Protein 3V7Q (pdb70)

InterPro domains:
  IPR004037 Large ribosomal subunit protein eL8-like, conserved site [PS01082] (56-73)
  IPR004038 Ribosomal protein eL8/eL30/eS12/Gadd45 [PF01248] (6-95)
  IPR029064 Ribosomal protein eL30-like superfamily [G3DSA:3.30.1330.30] (2-100)
  IPR029064 Ribosomal protein eL30-like superfamily [SSF55315] (6-99)

B-factor: mean 21.36, std 12.48, range [1.0, 104.36]

Sequence (291 aa):
GMMEWFPLLGLANRARKVVSGEDLVIKEIRNARAKLVLLTEDASSNTAKKVTDKCNYYKVPYKKVESRAVLGRSIGKEARVVVAVTDQGFANKLISLLGMMEWFPLLGLANRARKVVSGEDLVIKEIRNNARAKLVLLTEDASSNTAKKVTDKCNYYKVPYKKVESRAVLGRSIGKEARVVVAVTDQGFANKLISLLGMMEWFPLLGLANRRARKVVVSGEDLVIKEIRNARAKLVLLLTEDASSNTAKKVTDKCNYYKVPPYKKVESRAVLGRSIGKEARVVVVAVTDQGFANKLISLL

Solvent-accessible surface area: 15336 Å² total; per-residue (Å²): 125,101,106,21,61,75,24,0,5,86,0,42,177,42,215,78,20,39,25,31,46,122,102,0,17,113,18,2,150,72,71,104,4,70,0,0,1,2,1,108,64,14,60,99,79,24,18,114,76,1,18,84,49,0,71,166,99,71,10,50,75,46,87,9,141,36,100,42,26,0,0,153,6,14,70,97,144,41,71,38,3,0,0,0,35,44,86,38,29,0,80,103,1,24,64,78,60,108,29,100,22,14,61,24,0,23,110,0,46,82,44,208,67,17,35,26,30,42,120,90,0,17,115,12,2,148,48,68,112,2,73,0,0,0,1,2,112,60,16,60,92,118,26,23,129,96,0,20,66,48,0,97,161,94,177,14,61,81,73,97,8,83,16,99,18,1,0,0,52,7,10,67,90,59,25,73,30,3,0,0,0,26,34,87,29,42,0,82,116,0,58,89,77,79,116,118,88,26,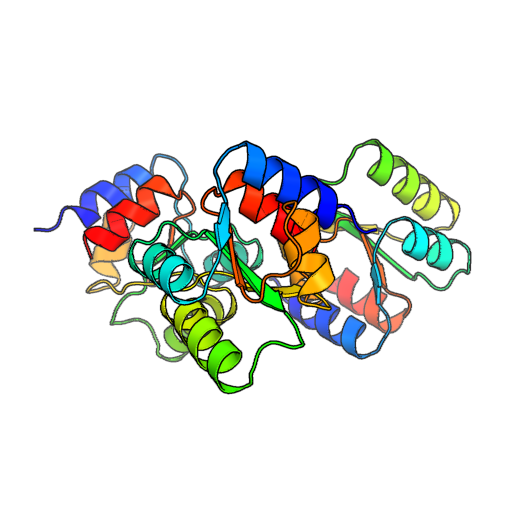61,77,29,0,3,96,0,44,166,49,205,70,25,27,25,29,61,105,92,0,22,64,20,0,30,5,40,79,6,64,0,0,0,1,1,124,62,16,58,94,111,20,17,130,32,1,27,80,53,0,102,153,33,87,8,40,88,68,100,5,141,34,98,44,31,0,0,166,6,11,68,102,159,44,72,36,3,0,0,0,37,28,84,41,45,0,79,118,0,53,87,64,64

Nearest PDB structures (foldseek):
  3v7q-assembly3_C  TM=1.008E+00  e=4.461E-20  Bacillus subtilis
  3on1-assembly1_A  TM=9.801E-01  e=2.266E-13  Halalkalibacterium halodurans C-125
  7r81-assembly1_e1  TM=9.117E-01  e=4.940E-07  Neurospora crassa
  8btk-assembly1_Bc  TM=8.653E-01  e=4.940E-07  Oryctolagus cuniculus
  3v7e-assembly1_A  TM=9.463E-01  e=2.500E-06  Bacillus subtilis

Foldseek 3Di:
DPVLLLLVQVLVVVVQKDADLVVQLVCLVVVQFQEKEFEPPDDPVSVVVVVVSCVVSVHHYDYDHAQCSVQVSNPGRGGGMMTGRDNVSRVVSVVVD/DPVLLLLVQVLVVVVQKDADLVVQLVCLVVVQFQEKEFEPPDDPVSVVVNVVSCVVSVHYYDYDHAQCSVQVSNPGRGGGMMTGRDNVSRVVSVVVD/DPVLLLLVQVLVVVVQKDADLVVLLVCLVVVQFQEKEFEPPDDPVSCCVNVVSCVVSVHYYDYDHAQCSVQVSNPHRGGGMMTGRDNVSSVVSVVVD

Structure (mmCIF, N/CA/C/O backbone):
data_3V7Q
#
_entry.id   3V7Q
#
_cell.length_a   50.407
_cell.length_b   61.291
_cell.length_c   94.160
_cell.angle_alpha   90.00
_cell.angle_beta   90.00
_cell.angle_gamma   90.00
#
_symmetry.space_group_name_H-M   'P 21 21 21'
#
loop_
_entity.id
_entity.type
_entity.pdbx_description
1 polymer 'Probable ribosomal protein ylxQ'
2 non-polymer 'CITRIC ACID'
3 non-polymer 'POTASSIUM ION'
4 water water
#
loop_
_atom_site.group_PDB
_atom_site.id
_atom_site.type_symbol
_atom_site.label_atom_id
_atom_site.label_alt_id
_atom_site.label_comp_id
_atom_site.label_asym_id
_atom_site.label_entity_id
_atom_site.label_seq_id
_atom_site.pdbx_PDB_ins_code
_atom_site.Cartn_x
_atom_site.Cartn_y
_atom_site.Cartn_z
_atom_site.occupancy
_atom_site.B_iso_or_equiv
_atom_site.auth_seq_id
_atom_site.auth_comp_id
_atom_site.auth_asym_id
_atom_site.auth_atom_id
_atom_site.pdbx_PDB_model_num
ATOM 1 N N . GLY A 1 4 ? 5.796 4.375 -33.595 1.00 39.07 3 GLY A N 1
ATOM 2 C CA . GLY A 1 4 ? 6.750 3.578 -32.772 1.00 45.01 3 GLY A CA 1
ATOM 3 C C . GLY A 1 4 ? 6.048 2.663 -31.787 1.00 41.04 3 GLY A C 1
ATOM 4 O O . GLY A 1 4 ? 6.677 2.103 -30.889 1.00 39.93 3 GLY A O 1
ATOM 5 N N A MET A 1 5 ? 4.735 2.524 -31.951 0.50 20.96 4 MET A N 1
ATOM 6 N N B MET A 1 5 ? 4.742 2.499 -31.959 0.50 40.65 4 MET A N 1
ATOM 7 C CA A MET A 1 5 ? 3.920 1.681 -31.080 0.50 15.34 4 MET A CA 1
ATOM 8 C CA B MET A 1 5 ? 3.965 1.640 -31.076 0.50 32.26 4 MET A CA 1
ATOM 9 C C A MET A 1 5 ? 3.033 0.790 -31.951 0.50 14.61 4 MET A C 1
ATOM 10 C C B MET A 1 5 ? 3.061 0.754 -31.926 0.50 21.64 4 MET A C 1
ATOM 11 O O A MET A 1 5 ? 1.890 0.487 -31.605 0.50 13.13 4 MET A O 1
ATOM 12 O O B MET A 1 5 ? 1.937 0.426 -31.544 0.50 20.39 4 MET A O 1
ATOM 21 N N . GLU A 1 6 ? 3.577 0.367 -33.088 1.00 18.93 5 GLU A N 1
ATOM 22 C CA . GLU A 1 6 ? 2.848 -0.479 -34.023 1.00 16.18 5 GLU A CA 1
ATOM 23 C C . GLU A 1 6 ? 2.469 -1.848 -33.465 1.00 10.55 5 GLU A C 1
ATOM 24 O O . GLU A 1 6 ? 1.579 -2.511 -33.996 1.00 15.55 5 GLU A O 1
ATOM 30 N N . TRP A 1 7 ? 3.134 -2.274 -32.398 1.00 13.70 6 TRP A N 1
ATOM 31 C CA . TRP A 1 7 ? 2.815 -3.574 -31.819 1.00 13.87 6 TRP A CA 1
ATOM 32 C C . TRP A 1 7 ? 1.388 -3.587 -31.279 1.00 9.77 6 TRP A C 1
ATOM 33 O O . TRP A 1 7 ? 0.706 -4.611 -31.328 1.00 12.08 6 TRP A O 1
ATOM 44 N N . PHE A 1 8 ? 0.935 -2.436 -30.784 1.00 12.44 7 PHE A N 1
ATOM 45 C CA . PHE A 1 8 ? -0.395 -2.314 -30.181 1.00 14.75 7 PHE A CA 1
ATOM 46 C C . PHE A 1 8 ? -1.535 -2.680 -31.140 1.00 10.38 7 PHE A C 1
ATOM 47 O O . PHE A 1 8 ? -2.307 -3.602 -30.867 1.00 13.98 7 PHE A O 1
ATOM 55 N N . PRO A 1 9 ? -1.667 -1.967 -32.270 1.00 11.57 8 PRO A N 1
ATOM 56 C CA . PRO A 1 9 ? -2.761 -2.350 -33.169 1.00 12.83 8 PRO A CA 1
ATOM 57 C C . PRO A 1 9 ? -2.577 -3.747 -33.770 1.00 10.83 8 PRO A C 1
ATOM 58 O O . PRO A 1 9 ? -3.552 -4.436 -34.062 1.00 13.05 8 PRO A O 1
ATOM 62 N N . LEU A 1 10 ? -1.325 -4.168 -33.937 1.00 12.34 9 LEU A N 1
ATOM 63 C CA . LEU A 1 10 ? -1.046 -5.483 -34.511 1.00 13.03 9 LEU A CA 1
ATOM 64 C C . LEU A 1 10 ? -1.513 -6.611 -33.593 1.00 12.90 9 LEU A C 1
ATOM 65 O O . LEU A 1 10 ? -2.066 -7.599 -34.058 1.00 13.26 9 LEU A O 1
ATOM 70 N N . LEU A 1 11 ? -1.292 -6.470 -32.289 1.00 12.31 10 LEU A N 1
ATOM 71 C CA . LEU A 1 11 ? -1.732 -7.501 -31.364 1.00 9.65 10 LEU A CA 1
ATOM 72 C C . LEU A 1 11 ? -3.254 -7.543 -31.383 1.00 8.33 10 LEU A C 1
ATOM 73 O O . LEU A 1 11 ? -3.855 -8.604 -31.235 1.00 10.57 10 LEU A O 1
ATOM 78 N N . GLY A 1 12 ? -3.874 -6.381 -31.578 1.00 11.95 11 GLY A N 1
ATOM 79 C CA . GLY A 1 12 ? -5.323 -6.333 -31.640 1.00 15.21 11 GLY A CA 1
ATOM 80 C C . GLY A 1 12 ? -5.805 -7.089 -32.868 1.00 10.29 11 GLY A C 1
ATOM 81 O O . GLY A 1 12 ? -6.817 -7.786 -32.820 1.00 12.94 11 GLY A O 1
ATOM 82 N N . LEU A 1 13 ? -5.073 -6.947 -33.969 1.00 11.53 12 LEU A N 1
ATOM 83 C CA . LEU A 1 13 ? -5.422 -7.637 -35.206 1.00 12.10 12 LEU A CA 1
ATOM 84 C C . LEU A 1 13 ? -5.295 -9.144 -34.999 1.00 16.69 12 LEU A C 1
ATOM 85 O O . LEU A 1 13 ? -6.143 -9.920 -35.443 1.00 19.56 12 LEU A O 1
ATOM 90 N N . ALA A 1 14 ? -4.233 -9.557 -34.314 1.00 13.73 13 ALA A N 1
ATOM 91 C CA . ALA A 1 14 ? -4.012 -10.970 -34.046 1.00 12.78 13 ALA A CA 1
ATOM 92 C C . ALA A 1 14 ? -5.119 -11.549 -33.175 1.00 10.96 13 ALA A C 1
ATOM 93 O O . ALA A 1 14 ? -5.516 -12.699 -33.342 1.00 14.80 13 ALA A O 1
ATOM 95 N N . ASN A 1 15 ? -5.610 -10.749 -32.232 1.00 11.24 14 ASN A N 1
ATOM 96 C CA . ASN A 1 15 ? -6.670 -11.203 -31.347 1.00 12.94 14 ASN A CA 1
ATOM 97 C C . ASN A 1 15 ? -7.985 -11.375 -32.106 1.00 14.59 14 ASN A C 1
ATOM 98 O O . ASN A 1 15 ? -8.714 -12.338 -31.877 1.00 17.20 14 ASN A O 1
ATOM 103 N N . ARG A 1 16 ? -8.278 -10.446 -33.010 1.00 15.34 15 ARG A N 1
ATOM 104 C CA . ARG A 1 16 ? -9.509 -10.528 -33.785 1.00 16.18 15 ARG A CA 1
ATOM 105 C C . ARG A 1 16 ? -9.420 -11.683 -34.782 1.00 22.78 15 ARG A C 1
ATOM 106 O O . ARG A 1 16 ? -10.431 -12.120 -35.329 1.00 23.39 15 ARG A O 1
ATOM 114 N N . ALA A 1 17 ? -8.204 -12.173 -35.011 1.00 19.44 16 ALA A N 1
ATOM 115 C CA . ALA A 1 17 ? -7.983 -13.302 -35.915 1.00 19.38 16 ALA A CA 1
ATOM 116 C C . ALA A 1 17 ? -7.988 -14.594 -35.091 1.00 19.71 16 ALA A C 1
ATOM 117 O O . ALA A 1 17 ? -7.717 -15.682 -35.607 1.00 19.75 16 ALA A O 1
ATOM 119 N N . ARG A 1 18 ? -8.297 -14.450 -33.803 1.00 16.76 17 ARG A N 1
ATOM 120 C CA . ARG A 1 18 ? -8.365 -15.552 -32.849 1.00 15.85 17 ARG A CA 1
ATOM 121 C C . ARG A 1 18 ? -7.027 -16.243 -32.620 1.00 15.52 17 ARG A C 1
ATOM 122 O O . ARG A 1 18 ? -6.971 -17.448 -32.365 1.00 21.06 17 ARG A O 1
ATOM 130 N N . LYS A 1 19 ? -5.953 -15.464 -32.676 1.00 14.21 18 LYS A N 1
ATOM 131 C CA . LYS A 1 19 ? -4.613 -16.005 -32.482 1.00 13.38 18 LYS A CA 1
ATOM 132 C C . LYS A 1 19 ? -3.992 -15.559 -31.162 1.00 13.72 18 LYS A C 1
ATOM 133 O O . LYS A 1 19 ? -2.769 -15.603 -31.005 1.00 14.00 18 LYS A O 1
ATOM 139 N N . VAL A 1 20 ? -4.830 -15.138 -30.217 1.00 12.02 19 VAL A N 1
ATOM 140 C CA . VAL A 1 20 ? -4.345 -14.686 -28.915 1.00 13.81 19 VAL A CA 1
ATOM 141 C C . VAL A 1 20 ? -5.091 -15.317 -27.745 1.00 14.34 19 VAL A C 1
ATOM 142 O O . VAL A 1 20 ? -6.321 -15.409 -27.752 1.00 19.64 19 VAL A O 1
ATOM 146 N N . VAL A 1 21 ? -4.339 -15.771 -26.746 1.00 12.24 20 VAL A N 1
ATOM 147 C CA . VAL A 1 21 ? -4.935 -16.334 -25.539 1.00 11.48 20 VAL A CA 1
ATOM 148 C C . VAL A 1 21 ? -4.346 -15.534 -24.382 1.00 14.84 20 VAL A C 1
ATOM 149 O O . VAL A 1 21 ? -3.213 -15.061 -24.462 1.00 16.32 20 VAL A O 1
ATOM 153 N N . SER A 1 22 ? -5.112 -15.346 -23.320 1.00 15.09 21 SER A N 1
ATOM 154 C CA . SER A 1 22 ? -4.589 -14.590 -22.194 1.00 15.30 21 SER A CA 1
ATOM 155 C C . SER A 1 22 ? -4.813 -15.323 -20.889 1.00 12.81 21 SER A C 1
ATOM 156 O O . SER A 1 22 ? -5.635 -16.238 -20.813 1.00 18.07 21 SER A O 1
ATOM 159 N N . GLY A 1 23 ? -4.066 -14.922 -19.867 1.00 12.39 22 GLY A N 1
ATOM 160 C CA . GLY A 1 23 ? -4.188 -15.558 -18.566 1.00 15.57 22 GLY A CA 1
ATOM 161 C C . GLY A 1 23 ? -3.057 -16.545 -18.380 1.00 15.03 22 GLY A C 1
ATOM 162 O O . GLY A 1 23 ? -2.732 -17.305 -19.294 1.00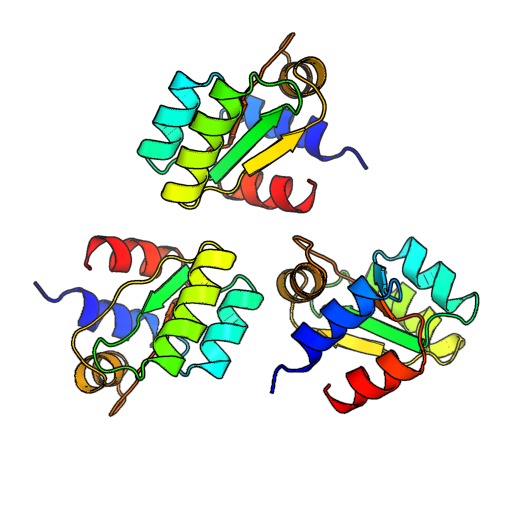 15.63 22 GLY A O 1
ATOM 163 N N . GLU A 1 24 ? -2.461 -16.544 -17.193 1.00 13.98 23 GLU A N 1
ATOM 164 C CA . GLU A 1 24 ? -1.338 -17.422 -16.902 1.00 12.19 23 GLU A CA 1
ATOM 165 C C . GLU A 1 24 ? -1.589 -18.901 -17.199 1.00 12.23 23 GLU A C 1
ATOM 166 O O . GLU A 1 24 ? -0.803 -19.538 -17.901 1.00 13.11 23 GLU A O 1
ATOM 172 N N . ASP A 1 25 ? -2.674 -19.456 -16.668 1.00 12.35 24 ASP A N 1
ATOM 173 C CA . ASP A 1 25 ? -2.970 -20.863 -16.901 1.00 17.86 24 ASP A CA 1
ATOM 174 C C . ASP A 1 25 ? -3.117 -21.221 -18.380 1.00 13.87 24 ASP A C 1
ATOM 175 O O . ASP A 1 25 ? -2.502 -22.181 -18.853 1.00 15.20 24 ASP A O 1
ATOM 180 N N . LEU A 1 26 ? -3.925 -20.458 -19.108 1.00 14.79 25 LEU A N 1
ATOM 181 C CA . LEU A 1 26 ? -4.146 -20.726 -20.523 1.00 14.18 25 LEU A CA 1
ATOM 182 C C . LEU A 1 26 ? -2.874 -20.532 -21.335 1.00 12.43 25 LEU A C 1
ATOM 183 O O . LEU A 1 26 ? -2.641 -21.253 -22.304 1.00 14.08 25 LEU A O 1
ATOM 188 N N . VAL A 1 27 ? -2.060 -19.554 -20.952 1.00 11.68 26 VAL A N 1
ATOM 189 C CA . VAL A 1 27 ? -0.805 -19.313 -21.658 1.00 11.59 26 VAL A CA 1
ATOM 190 C C . VAL A 1 27 ? 0.140 -20.496 -21.447 1.00 11.74 26 VAL A C 1
ATOM 191 O O . VAL A 1 27 ? 0.783 -20.959 -22.388 1.00 12.73 26 VAL A O 1
ATOM 195 N N . ILE A 1 28 ? 0.227 -20.990 -20.212 1.00 10.61 27 ILE A N 1
ATOM 196 C CA . ILE A 1 28 ? 1.076 -22.143 -19.923 1.00 10.87 27 ILE A CA 1
ATOM 197 C C . ILE A 1 28 ? 0.591 -23.357 -20.730 1.00 9.10 27 ILE A C 1
ATOM 198 O O . ILE A 1 28 ? 1.394 -24.167 -21.202 1.00 12.20 27 ILE A O 1
ATOM 203 N N . LYS A 1 29 ? -0.721 -23.485 -20.894 1.00 10.76 28 LYS A N 1
ATOM 204 C CA . LYS A 1 29 ? -1.263 -24.589 -21.679 1.00 11.82 28 LYS A CA 1
ATOM 205 C C . LYS A 1 29 ? -0.812 -24.471 -23.143 1.00 12.83 28 LYS A C 1
ATOM 206 O O . LYS A 1 29 ? -0.432 -25.465 -23.767 1.00 11.93 28 LYS A O 1
ATOM 212 N N . GLU A 1 30 ? -0.849 -23.262 -23.693 1.00 12.24 29 GLU A N 1
ATOM 213 C CA . GLU A 1 30 ? -0.436 -23.080 -25.083 1.00 10.07 29 GLU A CA 1
ATOM 214 C C . GLU A 1 30 ? 1.057 -23.346 -25.237 1.00 13.90 29 GLU A C 1
ATOM 215 O O . GLU A 1 30 ? 1.492 -23.879 -26.257 1.00 13.71 29 GLU A O 1
ATOM 221 N N . ILE A 1 31 ? 1.841 -22.980 -24.227 1.00 10.17 30 ILE A N 1
ATOM 222 C CA . ILE A 1 31 ? 3.279 -23.219 -24.271 1.00 10.36 30 ILE A CA 1
ATOM 223 C C . ILE A 1 31 ? 3.536 -24.729 -24.274 1.00 12.58 30 ILE A C 1
ATOM 224 O O . ILE A 1 31 ? 4.293 -25.254 -25.101 1.00 10.97 30 ILE A O 1
ATOM 229 N N . ARG A 1 32 ? 2.897 -25.436 -23.347 1.00 11.02 31 ARG A N 1
ATOM 230 C CA . ARG A 1 32 ? 3.073 -26.877 -23.255 1.00 12.36 31 ARG A CA 1
ATOM 231 C C . ARG A 1 32 ? 2.615 -27.626 -24.505 1.00 11.90 31 ARG A C 1
ATOM 232 O O . ARG A 1 32 ? 3.155 -28.687 -24.824 1.00 15.34 31 ARG A O 1
ATOM 240 N N . ASN A 1 33 ? 1.625 -27.080 -25.207 1.00 12.07 32 ASN A N 1
ATOM 241 C CA . ASN A 1 33 ? 1.114 -27.705 -26.425 1.00 13.55 32 ASN A CA 1
ATOM 242 C C . ASN A 1 33 ? 1.911 -27.296 -27.661 1.00 11.36 32 ASN A C 1
ATOM 243 O O . ASN A 1 33 ? 1.599 -27.719 -28.775 1.00 13.16 32 ASN A O 1
ATOM 248 N N . ALA A 1 34 ? 2.939 -26.480 -27.446 1.00 11.80 33 ALA A N 1
ATOM 249 C CA . ALA A 1 34 ? 3.810 -26.007 -28.512 1.00 9.90 33 ALA A CA 1
ATOM 250 C C . ALA A 1 34 ? 3.085 -25.113 -29.507 1.00 16.52 33 ALA A C 1
ATOM 251 O O . ALA A 1 34 ? 3.511 -24.981 -30.656 1.00 19.26 33 ALA A O 1
ATOM 253 N N . ARG A 1 35 ? 1.991 -24.500 -29.066 1.00 11.27 34 ARG A N 1
ATOM 254 C CA . ARG A 1 35 ? 1.223 -23.608 -29.927 1.00 11.95 34 ARG A CA 1
ATOM 255 C C . ARG A 1 35 ? 1.589 -22.137 -29.730 1.00 11.28 34 ARG A C 1
ATOM 256 O O . ARG A 1 35 ? 1.391 -21.323 -30.634 1.00 14.86 34 ARG A O 1
ATOM 264 N N . ALA A 1 36 ? 2.121 -21.785 -28.561 1.00 10.77 35 ALA A N 1
ATOM 265 C CA . ALA A 1 36 ? 2.517 -20.397 -28.313 1.00 12.72 35 ALA A CA 1
ATOM 266 C C . ALA A 1 36 ? 3.813 -20.082 -29.064 1.00 10.47 35 ALA A C 1
ATOM 267 O O . ALA A 1 36 ? 4.819 -20.780 -28.909 1.00 14.88 35 ALA A O 1
ATOM 269 N N . LYS A 1 37 ? 3.784 -19.035 -29.886 1.00 11.21 36 LYS A N 1
ATOM 270 C CA . LYS A 1 37 ? 4.959 -18.638 -30.665 1.00 12.39 36 LYS A CA 1
ATOM 271 C C . LYS A 1 37 ? 5.592 -17.348 -30.146 1.00 12.10 36 LYS A C 1
ATOM 272 O O . LYS A 1 37 ? 6.694 -16.973 -30.551 1.00 11.85 36 LYS A O 1
ATOM 278 N N . LEU A 1 38 ? 4.878 -16.673 -29.251 1.00 10.61 37 LEU A N 1
ATOM 279 C CA . LEU A 1 38 ? 5.353 -15.457 -28.610 1.00 8.06 37 LEU A CA 1
ATOM 280 C C . LEU A 1 38 ? 4.501 -15.239 -27.373 1.00 8.55 37 LEU A C 1
ATOM 281 O O . LEU A 1 38 ? 3.279 -15.385 -27.420 1.00 11.54 37 LEU A O 1
ATOM 286 N N . VAL A 1 39 ? 5.154 -14.915 -26.264 1.00 9.74 38 VAL A N 1
ATOM 287 C CA . VAL A 1 39 ? 4.445 -14.623 -25.025 1.00 11.05 38 VAL A CA 1
ATOM 288 C C . VAL A 1 39 ? 4.755 -13.179 -24.641 1.00 10.19 38 VAL A C 1
ATOM 289 O O . VAL A 1 39 ? 5.903 -12.738 -24.747 1.00 11.04 38 VAL A O 1
ATOM 293 N N . LEU A 1 40 ? 3.725 -12.441 -24.233 1.00 1.00 39 LEU A N 1
ATOM 294 C CA . LEU A 1 40 ? 3.887 -11.058 -23.793 1.00 1.00 39 LEU A CA 1
ATOM 295 C C . LEU A 1 40 ? 3.493 -10.987 -22.323 1.00 1.34 39 LEU A C 1
ATOM 296 O O . LEU A 1 40 ? 2.449 -11.505 -21.927 1.00 3.51 39 LEU A O 1
ATOM 301 N N . LEU A 1 41 ? 4.349 -10.376 -21.515 1.00 11.16 40 LEU A N 1
ATOM 302 C CA . LEU A 1 41 ? 4.071 -10.218 -20.090 1.00 11.01 40 LEU A CA 1
ATOM 303 C C . LEU A 1 41 ? 4.364 -8.783 -19.688 1.00 18.17 40 LEU A C 1
ATOM 304 O O . LEU A 1 41 ? 5.209 -8.119 -20.287 1.00 18.22 40 LEU A O 1
ATOM 309 N N . THR A 1 42 ? 3.662 -8.301 -18.672 1.00 10.95 41 THR A N 1
ATOM 310 C CA . THR A 1 42 ? 3.849 -6.930 -18.233 1.00 10.46 41 THR A CA 1
ATOM 311 C C . THR A 1 42 ? 4.948 -6.753 -17.200 1.00 12.42 41 THR A C 1
ATOM 312 O O . THR A 1 42 ? 5.280 -7.677 -16.455 1.00 13.22 41 THR A O 1
ATOM 316 N N . GLU A 1 43 ? 5.513 -5.552 -17.175 1.00 13.93 42 GLU A N 1
ATOM 317 C CA . GLU A 1 43 ? 6.562 -5.219 -16.223 1.00 19.78 42 GLU A CA 1
ATOM 318 C C . GLU A 1 43 ? 5.989 -5.214 -14.809 1.00 17.84 42 GLU A C 1
ATOM 319 O O . GLU A 1 43 ? 6.729 -5.366 -13.841 1.00 24.23 42 GLU A O 1
ATOM 325 N N . ASP A 1 44 ? 4.675 -5.037 -14.689 1.00 15.29 43 ASP A N 1
ATOM 326 C CA . ASP A 1 44 ? 4.046 -5.015 -13.370 1.00 18.65 43 ASP A CA 1
ATOM 327 C C . ASP A 1 44 ? 3.456 -6.355 -12.927 1.00 18.53 43 ASP A C 1
ATOM 328 O O . ASP A 1 44 ? 2.717 -6.423 -11.942 1.00 19.43 43 ASP A O 1
ATOM 333 N N . ALA A 1 45 ? 3.770 -7.425 -13.652 1.00 12.33 44 ALA A N 1
ATOM 334 C CA . ALA A 1 45 ? 3.285 -8.745 -13.268 1.00 11.32 44 ALA A CA 1
ATOM 335 C C . ALA A 1 45 ? 3.900 -9.048 -11.905 1.00 15.47 44 ALA A C 1
ATOM 336 O O . ALA A 1 45 ? 4.950 -8.506 -11.560 1.00 15.56 44 ALA A O 1
ATOM 338 N N . SER A 1 46 ? 3.255 -9.906 -11.128 1.00 15.31 45 SER A N 1
ATOM 339 C CA . SER A 1 46 ? 3.808 -10.245 -9.823 1.00 15.44 45 SER A CA 1
ATOM 340 C C . SER A 1 46 ? 5.136 -10.961 -10.049 1.00 17.92 45 SER A C 1
ATOM 341 O O . SER A 1 46 ? 5.364 -11.546 -11.109 1.00 15.76 45 SER A O 1
ATOM 344 N N . SER A 1 47 ? 6.021 -10.907 -9.064 1.00 16.37 46 SER A N 1
ATOM 345 C CA . SER A 1 47 ? 7.317 -11.554 -9.198 1.00 14.07 46 SER A CA 1
ATOM 346 C C . SER A 1 47 ? 7.157 -13.047 -9.474 1.00 17.14 46 SER A C 1
ATOM 347 O O . SER A 1 47 ? 7.865 -13.618 -10.307 1.00 18.95 46 SER A O 1
ATOM 350 N N . ASN A 1 48 ? 6.212 -13.673 -8.780 1.00 13.77 47 ASN A N 1
ATOM 351 C CA . ASN A 1 48 ? 5.979 -15.099 -8.933 1.00 16.57 47 ASN A CA 1
ATOM 352 C C . ASN A 1 48 ? 5.481 -15.430 -10.338 1.00 18.71 47 ASN A C 1
ATOM 353 O O . ASN A 1 48 ? 5.972 -16.368 -10.972 1.00 19.72 47 ASN A O 1
ATOM 358 N N . THR A 1 49 ? 4.521 -14.653 -10.830 1.00 16.95 48 THR A N 1
ATOM 359 C CA . THR A 1 49 ? 3.975 -14.883 -12.166 1.00 14.92 48 THR A CA 1
ATOM 360 C C . THR A 1 49 ? 5.044 -14.713 -13.241 1.00 16.02 48 THR A C 1
ATOM 361 O O . THR A 1 49 ? 5.141 -15.527 -14.156 1.00 15.96 48 THR A O 1
ATOM 365 N N . ALA A 1 50 ? 5.846 -13.660 -13.131 1.00 14.14 49 ALA A N 1
ATOM 366 C CA . ALA A 1 50 ? 6.891 -13.414 -14.117 1.00 11.29 49 ALA A CA 1
ATOM 367 C C . ALA A 1 50 ? 7.892 -14.556 -14.122 1.00 15.79 49 ALA A C 1
ATOM 368 O O . ALA A 1 50 ? 8.341 -15.000 -15.183 1.00 14.20 49 ALA A O 1
ATOM 370 N N . LYS A 1 51 ? 8.244 -15.029 -12.932 1.00 15.30 50 LYS A N 1
ATOM 371 C CA . LYS A 1 51 ? 9.199 -16.122 -12.805 1.00 18.16 50 LYS A CA 1
ATOM 372 C C . LYS A 1 51 ? 8.659 -17.413 -13.417 1.00 14.49 50 LYS A C 1
ATOM 373 O O . LYS A 1 51 ? 9.342 -18.072 -14.203 1.00 17.91 50 LYS A O 1
ATOM 379 N N . LYS A 1 52 ? 7.431 -17.771 -13.057 1.00 13.59 51 LYS A N 1
ATOM 380 C CA . LYS A 1 52 ? 6.818 -18.991 -13.568 1.00 12.68 51 LYS A CA 1
ATOM 381 C C . LYS A 1 52 ? 6.691 -18.974 -15.091 1.00 13.39 51 LYS A C 1
ATOM 382 O O . LYS A 1 52 ? 7.062 -19.941 -15.760 1.00 16.23 51 LYS A O 1
ATOM 388 N N . VAL A 1 53 ? 6.175 -17.877 -15.634 1.00 13.72 52 VAL A N 1
ATOM 389 C CA . VAL A 1 53 ? 5.995 -17.771 -17.077 1.00 13.06 52 VAL A CA 1
ATOM 390 C C . VAL A 1 53 ? 7.303 -17.740 -17.854 1.00 11.93 52 VAL A C 1
ATOM 391 O O . VAL A 1 53 ? 7.465 -18.477 -18.833 1.00 15.00 52 VAL A O 1
ATOM 395 N N . THR A 1 54 ? 8.244 -16.900 -17.437 1.00 11.91 53 THR A N 1
ATOM 396 C CA . THR A 1 54 ? 9.503 -16.840 -18.159 1.00 10.98 53 THR A CA 1
ATOM 397 C C . THR A 1 54 ? 10.277 -18.157 -18.039 1.00 14.51 53 THR A C 1
ATOM 398 O O . THR A 1 54 ? 10.958 -18.555 -18.982 1.00 17.74 53 THR A O 1
ATOM 402 N N . ASP A 1 55 ? 10.171 -18.852 -16.907 1.00 14.08 54 ASP A N 1
ATOM 403 C CA . ASP A 1 55 ? 10.873 -20.129 -16.787 1.00 15.92 54 ASP A CA 1
ATOM 404 C C . ASP A 1 55 ? 10.306 -21.118 -17.806 1.00 16.07 54 ASP A C 1
ATOM 405 O O . ASP A 1 55 ? 11.044 -21.894 -18.413 1.00 18.93 54 ASP A O 1
ATOM 410 N N . LYS A 1 56 ? 8.990 -21.083 -17.986 1.00 12.50 55 LYS A N 1
ATOM 411 C CA . LYS A 1 56 ? 8.324 -21.973 -18.931 1.00 12.10 55 LYS A CA 1
ATOM 412 C C . LYS A 1 56 ? 8.732 -21.623 -20.358 1.00 13.37 55 LYS A C 1
ATOM 413 O O . LYS A 1 56 ? 9.018 -22.507 -21.167 1.00 12.71 55 LYS A O 1
ATOM 419 N N . CYS A 1 57 ? 8.748 -20.331 -20.666 1.00 12.75 56 CYS A N 1
ATOM 420 C CA . CYS A 1 57 ? 9.118 -19.888 -22.008 1.00 10.72 56 CYS A CA 1
ATOM 421 C C . CYS A 1 57 ? 10.543 -20.303 -22.343 1.00 13.99 56 CYS A C 1
ATOM 422 O O . CYS A 1 57 ? 10.811 -20.812 -23.430 1.00 16.83 56 CYS A O 1
ATOM 425 N N . ASN A 1 58 ? 11.461 -20.084 -21.410 1.00 12.31 57 ASN A N 1
ATOM 426 C CA . ASN A 1 58 ? 12.846 -20.447 -21.655 1.00 11.84 57 ASN A CA 1
ATOM 427 C C . ASN A 1 58 ? 13.027 -21.949 -21.827 1.00 13.21 57 ASN A C 1
ATOM 428 O O . ASN A 1 58 ? 13.766 -22.385 -22.707 1.00 16.09 57 ASN A O 1
ATOM 433 N N . TYR A 1 59 ? 12.344 -22.743 -21.006 1.00 14.02 58 TYR A N 1
ATOM 434 C CA . TYR A 1 59 ? 12.466 -24.196 -21.094 1.00 15.19 58 TYR A CA 1
ATOM 435 C C . TYR A 1 59 ? 12.008 -24.744 -22.442 1.00 8.90 58 TYR A C 1
ATOM 436 O O . TYR A 1 59 ? 12.637 -25.639 -23.016 1.00 12.96 58 TYR A O 1
ATOM 445 N N . TYR A 1 60 ? 10.903 -24.203 -22.938 1.00 12.55 59 TYR A N 1
ATOM 446 C CA . TYR A 1 60 ? 10.344 -24.650 -24.203 1.00 10.38 59 TYR A CA 1
ATOM 447 C C . TYR A 1 60 ? 10.740 -23.795 -25.405 1.00 14.41 59 TYR A C 1
ATOM 448 O O . TYR A 1 60 ? 10.171 -23.945 -26.486 1.00 13.47 59 TYR A O 1
ATOM 457 N N . LYS A 1 61 ? 11.713 -22.907 -25.200 1.00 11.91 60 LYS A N 1
ATOM 458 C CA . LYS A 1 61 ? 12.239 -22.026 -26.243 1.00 13.25 60 LYS A CA 1
ATOM 459 C C . LYS A 1 61 ? 11.217 -21.130 -26.935 1.00 16.63 60 LYS A C 1
ATOM 460 O O . LYS A 1 61 ? 11.276 -20.909 -28.150 1.00 19.91 60 LYS A O 1
ATOM 466 N N . VAL A 1 62 ? 10.284 -20.608 -26.149 1.00 10.36 61 VAL A N 1
ATOM 467 C CA . VAL A 1 62 ? 9.261 -19.705 -26.657 1.00 11.14 61 VAL A CA 1
ATOM 468 C C . VAL A 1 62 ? 9.727 -18.277 -26.385 1.00 12.47 61 VAL A C 1
ATOM 469 O O . VAL A 1 62 ? 10.050 -17.921 -25.256 1.00 11.47 61 VAL A O 1
ATOM 473 N N . PRO A 1 63 ? 9.780 -17.438 -27.420 1.00 11.23 62 PRO A N 1
ATOM 474 C CA . PRO A 1 63 ? 10.221 -16.064 -27.183 1.00 12.76 62 PRO A CA 1
ATOM 475 C C . PRO A 1 63 ? 9.219 -15.304 -26.329 1.00 11.66 62 PRO A C 1
ATOM 476 O O . PRO A 1 63 ? 8.012 -15.521 -26.433 1.00 11.94 62 PRO A O 1
ATOM 480 N N . TYR A 1 64 ? 9.713 -14.421 -25.472 1.00 11.18 63 TYR A N 1
ATOM 481 C CA . TYR A 1 64 ? 8.814 -13.598 -24.682 1.00 10.84 63 TYR A CA 1
ATOM 482 C C . TYR A 1 64 ? 9.327 -12.166 -24.687 1.00 15.47 63 TYR A C 1
ATOM 483 O O . TYR A 1 64 ? 10.526 -11.912 -24.834 1.00 14.61 63 TYR A O 1
ATOM 492 N N . LYS A 1 65 ? 8.397 -11.233 -24.570 1.00 11.06 64 LYS A N 1
ATOM 493 C CA . LYS A 1 65 ? 8.722 -9.818 -24.541 1.00 12.48 64 LYS A CA 1
ATOM 494 C C . LYS A 1 65 ? 7.875 -9.191 -23.459 1.00 15.21 64 LYS A C 1
ATOM 495 O O . LYS A 1 65 ? 6.795 -9.690 -23.143 1.00 12.72 64 LYS A O 1
ATOM 501 N N . LYS A 1 66 ? 8.354 -8.093 -22.895 1.00 14.22 65 LYS A N 1
ATOM 502 C CA . LYS A 1 66 ? 7.589 -7.417 -21.864 1.00 18.34 65 LYS A CA 1
ATOM 503 C C . LYS A 1 66 ? 7.084 -6.068 -22.331 1.00 16.38 65 LYS A C 1
ATOM 504 O O . LYS A 1 66 ? 7.753 -5.371 -23.092 1.00 17.28 65 LYS A O 1
ATOM 510 N N . VAL A 1 67 ? 5.880 -5.722 -21.896 1.00 14.98 66 VAL A N 1
ATOM 511 C CA . VAL A 1 67 ? 5.299 -4.434 -22.222 1.00 12.92 66 VAL A CA 1
ATOM 512 C C . VAL A 1 67 ? 5.133 -3.706 -20.897 1.00 12.62 66 VAL A C 1
ATOM 513 O O . VAL A 1 67 ? 5.148 -4.328 -19.829 1.00 13.51 66 VAL A O 1
ATOM 517 N N . GLU A 1 68 ? 4.962 -2.394 -20.976 1.00 14.03 67 GLU A N 1
ATOM 518 C CA . GLU A 1 68 ? 4.862 -1.530 -19.806 1.00 15.43 67 GLU A CA 1
ATOM 519 C C . GLU A 1 68 ? 3.899 -1.867 -18.676 1.00 17.14 67 GLU A C 1
ATOM 520 O O . GLU A 1 68 ? 4.314 -2.019 -17.527 1.00 25.54 67 GLU A O 1
ATOM 526 N N . SER A 1 69 ? 2.617 -1.981 -18.997 1.00 14.14 68 SER A N 1
ATOM 527 C CA . SER A 1 69 ? 1.603 -2.191 -17.969 1.00 14.69 68 SER A CA 1
ATOM 528 C C . SER A 1 69 ? 0.506 -3.157 -18.357 1.00 11.83 68 SER A C 1
ATOM 529 O O . SER A 1 69 ? 0.351 -3.491 -19.531 1.00 14.14 68 SER A O 1
ATOM 532 N N . ARG A 1 70 ? -0.278 -3.586 -17.371 1.00 10.48 69 ARG A N 1
ATOM 533 C CA . ARG A 1 70 ? -1.378 -4.485 -17.660 1.00 13.30 69 ARG A CA 1
ATOM 534 C C . ARG A 1 70 ? -2.483 -3.716 -18.376 1.00 12.53 69 ARG A C 1
ATOM 535 O O . ARG A 1 70 ? -3.267 -4.298 -19.121 1.00 10.47 69 ARG A O 1
ATOM 543 N N . ALA A 1 71 ? -2.535 -2.403 -18.175 1.00 12.74 70 ALA A N 1
ATOM 544 C CA . ALA A 1 71 ? -3.541 -1.600 -18.853 1.00 12.17 70 ALA A CA 1
ATOM 545 C C . ALA A 1 71 ? -3.257 -1.594 -20.350 1.00 12.35 70 ALA A C 1
ATOM 546 O O . ALA A 1 71 ? -4.161 -1.783 -21.161 1.00 12.04 70 ALA A O 1
ATOM 548 N N . VAL A 1 72 ? -2.002 -1.377 -20.723 1.00 9.92 71 VAL A N 1
ATOM 549 C CA . VAL A 1 72 ? -1.684 -1.333 -22.144 1.00 10.41 71 VAL A CA 1
ATOM 550 C C . VAL A 1 72 ? -1.832 -2.704 -22.812 1.00 12.13 71 VAL A C 1
ATOM 551 O O . VAL A 1 72 ? -2.324 -2.793 -23.938 1.00 9.77 71 VAL A O 1
ATOM 555 N N . LEU A 1 73 ? -1.444 -3.775 -22.122 1.00 10.37 72 LEU A N 1
ATOM 556 C CA . LEU A 1 73 ? -1.564 -5.113 -22.708 1.00 8.73 72 LEU A CA 1
ATOM 557 C C . LEU A 1 73 ? -3.033 -5.479 -22.879 1.00 11.45 72 LEU A C 1
ATOM 558 O O . LEU A 1 73 ? -3.441 -5.989 -23.930 1.00 12.40 72 LEU A O 1
ATOM 563 N N . GLY A 1 74 ? -3.833 -5.214 -21.851 1.00 12.36 73 GLY A N 1
ATOM 564 C CA . GLY A 1 74 ? -5.250 -5.504 -21.945 1.00 13.65 73 GLY A CA 1
ATOM 565 C C . GLY A 1 74 ? -5.926 -4.681 -23.029 1.00 11.38 73 GLY A C 1
ATOM 566 O O . GLY A 1 74 ? -6.676 -5.210 -23.850 1.00 13.30 73 GLY A O 1
ATOM 567 N N . ARG A 1 75 ? -5.654 -3.379 -23.044 1.00 11.33 74 ARG A N 1
ATOM 568 C CA . ARG A 1 75 ? -6.262 -2.496 -24.028 1.00 11.01 74 ARG A CA 1
ATOM 569 C C . ARG A 1 75 ? -5.891 -2.850 -25.458 1.00 12.38 74 ARG A C 1
ATOM 570 O O . ARG A 1 75 ? -6.689 -2.634 -26.368 1.00 12.46 74 ARG A O 1
ATOM 578 N N . SER A 1 76 ? -4.692 -3.389 -25.662 1.00 12.70 75 SER A N 1
ATOM 579 C CA . SER A 1 76 ? -4.266 -3.749 -27.015 1.00 11.34 75 SER A CA 1
ATOM 580 C C . SER A 1 76 ? -5.195 -4.800 -27.621 1.00 14.79 75 SER A C 1
ATOM 581 O O . SER A 1 76 ? -5.309 -4.903 -28.843 1.00 15.44 75 SER A O 1
ATOM 584 N N . ILE A 1 77 ? -5.858 -5.584 -26.774 1.00 11.99 76 ILE A N 1
ATOM 585 C CA . ILE A 1 77 ? -6.776 -6.601 -27.277 1.00 15.03 76 ILE A CA 1
ATOM 586 C C . ILE A 1 77 ? -8.224 -6.339 -26.859 1.00 14.35 76 ILE A C 1
ATOM 587 O O . ILE A 1 77 ? -9.049 -7.255 -26.824 1.00 16.62 76 ILE A O 1
ATOM 592 N N . GLY A 1 78 ? -8.517 -5.077 -26.547 1.00 13.56 77 GLY A N 1
ATOM 593 C CA . GLY A 1 78 ? -9.869 -4.678 -26.179 1.00 17.27 77 GLY A CA 1
ATOM 594 C C . GLY A 1 78 ? -10.352 -5.012 -24.782 1.00 15.92 77 GLY A C 1
ATOM 595 O O . GLY A 1 78 ? -11.557 -5.028 -24.534 1.00 28.57 77 GLY A O 1
ATOM 596 N N . LYS A 1 79 ? -9.425 -5.270 -23.867 1.00 13.80 78 LYS A N 1
ATOM 597 C CA . LYS A 1 79 ? -9.781 -5.596 -22.495 1.00 13.40 78 LYS A CA 1
ATOM 598 C C . LYS A 1 79 ? -9.331 -4.475 -21.568 1.00 14.58 78 LYS A C 1
ATOM 599 O O . LYS A 1 79 ? -8.668 -3.534 -21.997 1.00 17.63 78 LYS A O 1
ATOM 605 N N . GLU A 1 80 ? -9.696 -4.574 -20.295 1.00 15.44 79 GLU A N 1
ATOM 606 C CA . GLU A 1 80 ? -9.296 -3.550 -19.341 1.00 17.11 79 GLU A CA 1
ATOM 607 C C . GLU A 1 80 ? -7.865 -3.782 -18.886 1.00 19.36 79 GLU A C 1
ATOM 608 O O . GLU A 1 80 ? -7.083 -2.837 -18.762 1.00 20.23 79 GLU A O 1
ATOM 614 N N . ALA A 1 81 ? -7.518 -5.044 -18.653 1.00 16.21 80 ALA A N 1
ATOM 615 C CA . ALA A 1 81 ? -6.181 -5.376 -18.184 1.00 12.94 80 ALA A CA 1
ATOM 616 C C . ALA A 1 81 ? -5.815 -6.842 -18.363 1.00 18.25 80 ALA A C 1
ATOM 617 O O . ALA A 1 81 ? -6.651 -7.732 -18.202 1.00 21.71 80 ALA A O 1
ATOM 619 N N . ARG A 1 82 ? -4.551 -7.084 -18.689 1.00 13.85 81 ARG A N 1
ATOM 620 C CA . ARG A 1 82 ? -4.041 -8.440 -18.854 1.00 12.77 81 ARG A CA 1
ATOM 621 C C . ARG A 1 82 ? -2.595 -8.421 -18.405 1.00 10.52 81 ARG A C 1
ATOM 622 O O . ARG A 1 82 ? -1.882 -7.439 -18.643 1.00 13.18 81 ARG A O 1
ATOM 630 N N . VAL A 1 83 ? -2.171 -9.493 -17.741 1.00 11.63 82 VAL A N 1
ATOM 631 C CA . VAL A 1 83 ? -0.803 -9.607 -17.251 1.00 9.92 82 VAL A CA 1
ATOM 632 C C . VAL A 1 83 ? 0.060 -10.449 -18.190 1.00 10.37 82 VAL A C 1
ATOM 633 O O . VAL A 1 83 ? 1.268 -10.222 -18.318 1.00 12.54 82 VAL A O 1
ATOM 637 N N . VAL A 1 84 ? -0.559 -11.414 -18.854 1.00 10.45 83 VAL A N 1
ATOM 638 C CA . VAL A 1 84 ? 0.174 -12.283 -19.766 1.00 11.08 83 VAL A CA 1
ATOM 639 C C . VAL A 1 84 ? -0.706 -12.789 -20.905 1.00 10.05 83 VAL A C 1
ATOM 640 O O . VAL A 1 84 ? -1.866 -13.156 -20.706 1.00 11.80 83 VAL A O 1
ATOM 644 N N . VAL A 1 85 ? -0.154 -12.771 -22.111 1.00 11.23 84 VAL A N 1
ATOM 645 C CA . VAL A 1 85 ? -0.872 -13.265 -23.278 1.00 13.92 84 VAL A CA 1
ATOM 646 C C . VAL A 1 85 ? 0.088 -14.071 -24.145 1.00 15.22 84 VAL A C 1
ATOM 647 O O . VAL A 1 85 ? 1.307 -13.937 -24.038 1.00 13.94 84 VAL A O 1
ATOM 651 N N . ALA A 1 86 ? -0.469 -14.919 -24.996 1.00 11.21 85 ALA A N 1
ATOM 652 C CA . ALA A 1 86 ? 0.339 -15.724 -25.896 1.00 10.65 85 ALA A CA 1
ATOM 653 C C . ALA A 1 86 ? -0.241 -15.599 -27.295 1.00 12.44 85 ALA A C 1
ATOM 654 O O . ALA A 1 86 ? -1.460 -15.587 -27.463 1.00 12.60 85 ALA A O 1
ATOM 656 N N . VAL A 1 87 ? 0.640 -15.476 -28.286 1.00 13.25 86 VAL A N 1
ATOM 657 C CA . VAL A 1 87 ? 0.239 -15.389 -29.688 1.00 11.45 86 VAL A CA 1
ATOM 658 C C . VAL A 1 87 ? 0.490 -16.778 -30.281 1.00 13.29 86 VAL A C 1
ATOM 659 O O . VAL A 1 87 ? 1.614 -17.282 -30.250 1.00 12.86 86 VAL A O 1
ATOM 663 N N . THR A 1 88 ? -0.563 -17.394 -30.812 1.00 12.83 87 THR A N 1
ATOM 664 C CA . THR A 1 88 ? -0.475 -18.751 -31.355 1.00 13.20 87 THR A CA 1
ATOM 665 C C . THR A 1 88 ? -0.279 -18.880 -32.866 1.00 16.58 87 THR A C 1
ATOM 666 O O . THR A 1 88 ? -0.562 -19.929 -33.446 1.00 21.36 87 THR A O 1
ATOM 670 N N . ASP A 1 89 ? 0.209 -17.823 -33.501 1.00 15.68 88 ASP A N 1
ATOM 671 C CA . ASP A 1 89 ? 0.451 -17.834 -34.940 1.00 13.58 88 ASP A CA 1
ATOM 672 C C . ASP A 1 89 ? 1.874 -17.364 -35.195 1.00 13.58 88 ASP A C 1
ATOM 673 O O . ASP A 1 89 ? 2.261 -16.290 -34.742 1.00 14.31 88 ASP A O 1
ATOM 678 N N . GLN A 1 90 ? 2.650 -18.155 -35.931 1.00 13.90 89 GLN A N 1
ATOM 679 C CA . GLN A 1 90 ? 4.032 -17.791 -36.210 1.00 13.81 89 GLN A CA 1
ATOM 680 C C . GLN A 1 90 ? 4.179 -16.468 -36.947 1.00 12.91 89 GLN A C 1
ATOM 681 O O . GLN A 1 90 ? 5.083 -15.687 -36.650 1.00 14.85 89 GLN A O 1
ATOM 687 N N . GLY A 1 91 ? 3.300 -16.226 -37.918 1.00 13.34 90 GLY A N 1
ATOM 688 C CA . GLY A 1 91 ? 3.360 -14.995 -38.684 1.00 11.20 90 GLY A CA 1
ATOM 689 C C . GLY A 1 91 ? 3.207 -13.765 -37.808 1.00 15.20 90 GLY A C 1
ATOM 690 O O . GLY A 1 91 ? 4.025 -12.848 -37.859 1.00 15.41 90 GLY A O 1
ATOM 691 N N . PHE A 1 92 ? 2.152 -13.739 -37.003 1.00 12.91 91 PHE A N 1
ATOM 692 C CA . PHE A 1 92 ? 1.926 -12.607 -36.110 1.00 13.25 91 PHE A CA 1
ATOM 693 C C . PHE A 1 92 ? 3.043 -12.509 -35.077 1.00 10.51 91 PHE A C 1
ATOM 694 O O . PHE A 1 92 ? 3.485 -11.413 -34.737 1.00 11.79 91 PHE A O 1
ATOM 702 N N . ALA A 1 93 ? 3.491 -13.657 -34.573 1.00 11.51 92 ALA A N 1
ATOM 703 C CA . ALA A 1 93 ? 4.564 -13.667 -33.587 1.00 9.59 92 ALA A CA 1
ATOM 704 C C . ALA A 1 93 ? 5.835 -13.033 -34.153 1.00 12.91 92 ALA A C 1
ATOM 705 O O . ALA A 1 93 ? 6.439 -12.171 -33.523 1.00 12.17 92 ALA A O 1
ATOM 707 N N . ASN A 1 94 ? 6.236 -13.449 -35.352 1.00 13.70 93 ASN A N 1
ATOM 708 C CA . ASN A 1 94 ? 7.445 -12.905 -35.951 1.00 11.70 93 ASN A CA 1
ATOM 709 C C . ASN A 1 94 ? 7.371 -11.399 -36.164 1.00 15.00 93 ASN A C 1
ATOM 710 O O . ASN A 1 94 ? 8.348 -10.683 -35.925 1.00 14.39 93 ASN A O 1
ATOM 715 N N . LYS A 1 95 ? 6.216 -10.915 -36.607 1.00 13.79 94 LYS A N 1
ATOM 716 C CA . LYS A 1 95 ? 6.046 -9.488 -36.836 1.00 12.37 94 LYS A CA 1
ATOM 717 C C . LYS A 1 95 ? 6.099 -8.725 -35.514 1.00 12.70 94 LYS A C 1
ATOM 718 O O . LYS A 1 95 ? 6.737 -7.676 -35.418 1.00 15.36 94 LYS A O 1
ATOM 724 N N . LEU A 1 96 ? 5.447 -9.264 -34.490 1.00 12.98 95 LEU A N 1
ATOM 725 C CA . LEU A 1 96 ? 5.444 -8.610 -33.184 1.00 12.96 95 LEU A CA 1
ATOM 726 C C . LEU A 1 96 ? 6.826 -8.578 -32.551 1.00 15.01 95 LEU A C 1
ATOM 727 O O . LEU A 1 96 ? 7.187 -7.600 -31.905 1.00 14.24 95 LEU A O 1
ATOM 732 N N . ILE A 1 97 ? 7.602 -9.642 -32.742 1.00 13.47 96 ILE A N 1
ATOM 733 C CA . ILE A 1 97 ? 8.945 -9.704 -32.179 1.00 11.95 96 ILE A CA 1
ATOM 734 C C . ILE A 1 97 ? 9.829 -8.587 -32.745 1.00 13.98 96 ILE A C 1
ATOM 735 O O . ILE A 1 97 ? 10.602 -7.971 -32.014 1.00 15.18 96 ILE A O 1
ATOM 740 N N . SER A 1 98 ? 9.691 -8.305 -34.036 1.00 16.37 97 SER A N 1
ATOM 741 C CA . SER A 1 98 ? 10.484 -7.250 -34.663 1.00 16.56 97 SER A CA 1
ATOM 742 C C . SER A 1 98 ? 10.019 -5.844 -34.258 1.00 23.26 97 SER A C 1
ATOM 743 O O . SER A 1 98 ? 10.746 -4.865 -34.447 1.00 23.96 97 SER A O 1
ATOM 746 N N . LEU A 1 99 ? 8.815 -5.745 -33.701 1.00 15.81 98 LEU A N 1
ATOM 747 C CA . LEU A 1 99 ? 8.263 -4.457 -33.271 1.00 15.48 98 LEU A CA 1
ATOM 748 C C . LEU A 1 99 ? 8.408 -4.212 -31.769 1.00 21.49 98 LEU A C 1
ATOM 749 O O . LEU A 1 99 ? 8.063 -3.140 -31.272 1.00 25.26 98 LEU A O 1
ATOM 754 N N . LEU A 1 100 ? 8.907 -5.207 -31.049 1.00 16.33 99 LEU A N 1
ATOM 755 C CA . LEU A 1 100 ? 9.086 -5.091 -29.605 1.00 19.93 99 LEU A CA 1
ATOM 756 C C . LEU A 1 100 ? 10.557 -5.111 -29.210 1.00 39.09 99 LEU A C 1
ATOM 757 O O . LEU A 1 100 ? 11.411 -5.205 -30.116 1.00 64.74 99 LEU A O 1
ATOM 762 N N . GLY B 1 4 ? 35.911 -16.411 -40.025 1.00 45.46 103 GLY B N 1
ATOM 763 C CA . GLY B 1 4 ? 35.487 -15.562 -41.172 1.00 34.07 103 GLY B CA 1
ATOM 764 C C . GLY B 1 4 ? 34.294 -14.683 -40.846 1.00 34.19 103 GLY B C 1
ATOM 765 O O . GLY B 1 4 ? 33.726 -14.043 -41.731 1.00 36.01 103 GLY B O 1
ATOM 766 N N A MET B 1 5 ? 33.910 -14.674 -39.572 0.50 14.88 104 MET B N 1
ATOM 767 N N B MET B 1 5 ? 33.917 -14.625 -39.574 0.50 32.43 104 MET B N 1
ATOM 768 C CA A MET B 1 5 ? 32.775 -13.885 -39.107 0.50 10.04 104 MET B CA 1
ATOM 769 C CA B MET B 1 5 ? 32.781 -13.804 -39.172 0.50 26.82 104 MET B CA 1
ATOM 770 C C A MET B 1 5 ? 33.157 -13.086 -37.860 0.50 11.17 104 MET B C 1
ATOM 771 C C B MET B 1 5 ? 33.131 -12.986 -37.931 0.50 23.10 104 MET B C 1
ATOM 772 O O A MET B 1 5 ? 32.340 -12.871 -36.964 0.50 21.63 104 MET B O 1
ATOM 773 O O B MET B 1 5 ? 32.271 -12.665 -37.111 0.50 12.22 104 MET B O 1
ATOM 782 N N . GLU B 1 6 ? 34.407 -12.636 -37.810 1.00 18.43 105 GLU B N 1
ATOM 783 C CA . GLU B 1 6 ? 34.872 -11.870 -36.667 1.00 21.05 105 GLU B CA 1
ATOM 784 C C . GLU B 1 6 ? 34.303 -10.455 -36.625 1.00 12.79 105 GLU B C 1
ATOM 785 O O . GLU B 1 6 ? 34.408 -9.770 -35.609 1.00 13.12 105 GLU B O 1
ATOM 791 N N . TRP B 1 7 ? 33.690 -10.015 -37.718 1.00 14.51 106 TRP B N 1
ATOM 792 C CA . TRP B 1 7 ? 33.092 -8.685 -37.722 1.00 16.01 106 TRP B CA 1
ATOM 793 C C . TRP B 1 7 ? 31.952 -8.641 -36.708 1.00 11.74 106 TRP B C 1
ATOM 794 O O . TRP B 1 7 ? 31.689 -7.605 -36.104 1.00 11.94 106 TRP B O 1
ATOM 805 N N . PHE B 1 8 ? 31.277 -9.776 -36.533 1.00 13.68 107 PHE B N 1
ATOM 806 C CA . PHE B 1 8 ? 30.131 -9.878 -35.634 1.00 12.97 107 PHE B CA 1
ATOM 807 C C . PHE B 1 8 ? 30.439 -9.496 -34.183 1.00 11.77 107 PHE B C 1
ATOM 808 O O . PHE B 1 8 ? 29.805 -8.599 -33.623 1.00 11.37 107 PHE B O 1
ATOM 816 N N . PRO B 1 9 ? 31.414 -10.168 -33.549 1.00 14.42 108 PRO B N 1
ATOM 817 C CA . PRO B 1 9 ? 31.674 -9.759 -32.166 1.00 12.32 108 PRO B CA 1
ATOM 818 C C . PRO B 1 9 ? 32.245 -8.347 -32.080 1.00 14.16 108 PRO B C 1
ATOM 819 O O . PRO B 1 9 ? 32.005 -7.637 -31.104 1.00 14.26 108 PRO B O 1
ATOM 823 N N . LEU B 1 10 ? 32.999 -7.944 -33.101 1.00 12.36 109 LEU B N 1
ATOM 824 C CA . LEU B 1 10 ? 33.590 -6.611 -33.115 1.00 12.86 109 LEU B CA 1
ATOM 825 C C . LEU B 1 10 ? 32.519 -5.523 -33.149 1.00 11.65 109 LEU B C 1
ATOM 826 O O . LEU B 1 10 ? 32.642 -4.510 -32.465 1.00 13.79 109 LEU B O 1
ATOM 831 N N . LEU B 1 11 ? 31.469 -5.717 -33.945 1.00 12.35 110 LEU B N 1
ATOM 832 C CA . LEU B 1 11 ? 30.416 -4.707 -33.996 1.00 14.74 110 LEU B CA 1
ATOM 833 C C . LEU B 1 11 ? 29.712 -4.630 -32.638 1.00 15.34 110 LEU B C 1
ATOM 834 O O . LEU B 1 11 ? 29.242 -3.562 -32.228 1.00 14.24 110 LEU B O 1
ATOM 839 N N . GLY B 1 12 ? 29.647 -5.762 -31.939 1.00 12.42 111 GLY B N 1
ATOM 840 C CA . GLY B 1 12 ? 29.025 -5.775 -30.628 1.00 15.33 111 GLY B CA 1
ATOM 841 C C . GLY B 1 12 ? 29.860 -4.949 -29.669 1.00 14.46 111 GLY B C 1
ATOM 842 O O . GLY B 1 12 ? 29.322 -4.263 -28.800 1.00 16.03 111 GLY B O 1
ATOM 843 N N . LEU B 1 13 ? 31.179 -5.008 -29.825 1.00 15.92 112 LEU B N 1
ATOM 844 C CA . LEU B 1 13 ? 32.067 -4.236 -28.961 1.00 17.73 112 LEU B CA 1
ATOM 845 C C . LEU B 1 13 ? 31.935 -2.749 -29.275 1.00 16.04 112 LEU B C 1
ATOM 846 O O . LEU B 1 13 ? 31.955 -1.911 -28.373 1.00 19.24 112 LEU B O 1
ATOM 851 N N . ALA B 1 14 ? 31.800 -2.428 -30.557 1.00 14.77 113 ALA B N 1
ATOM 852 C CA . ALA B 1 14 ? 31.638 -1.047 -30.979 1.00 13.80 113 ALA B CA 1
ATOM 853 C C . ALA B 1 14 ? 30.349 -0.496 -30.374 1.00 14.95 113 ALA B C 1
ATOM 854 O O . ALA B 1 14 ? 30.293 0.663 -29.958 1.00 17.39 113 ALA B O 1
ATOM 856 N N . ASN B 1 15 ? 29.315 -1.334 -30.323 1.00 14.77 114 ASN B N 1
ATOM 857 C CA . ASN B 1 15 ? 28.036 -0.921 -29.762 1.00 13.44 114 ASN B CA 1
ATOM 858 C C . ASN B 1 15 ? 28.183 -0.680 -28.264 1.00 24.47 114 ASN B C 1
ATOM 859 O O . ASN B 1 15 ? 27.624 0.275 -27.724 1.00 18.88 114 ASN B O 1
ATOM 864 N N . ARG B 1 16 ? 28.943 -1.545 -27.598 1.00 17.90 115 ARG B N 1
ATOM 865 C CA . ARG B 1 16 ? 29.156 -1.402 -26.163 1.00 18.75 115 ARG B CA 1
ATOM 866 C C . ARG B 1 16 ? 29.922 -0.109 -25.885 1.00 20.02 115 ARG B C 1
ATOM 867 O O . ARG B 1 16 ? 29.749 0.507 -24.835 1.00 26.31 115 ARG B O 1
ATOM 869 N N . ALA B 1 17 ? 30.765 0.298 -26.831 1.00 19.79 116 ALA B N 1
ATOM 870 C CA . ALA B 1 17 ? 31.550 1.523 -26.685 1.00 17.01 116 ALA B CA 1
ATOM 871 C C . ALA B 1 17 ? 30.732 2.743 -27.101 1.00 22.82 116 ALA B C 1
ATOM 872 O O . ALA B 1 17 ? 31.267 3.853 -27.206 1.00 20.74 116 ALA B O 1
ATOM 874 N N . ARG B 1 18 ? 29.440 2.523 -27.341 1.00 19.79 117 ARG B N 1
ATOM 875 C CA . ARG B 1 18 ? 28.513 3.584 -27.736 1.00 20.16 117 ARG B CA 1
ATOM 876 C C . ARG B 1 18 ? 28.869 4.223 -29.077 1.00 19.60 117 ARG B C 1
ATOM 877 O O . ARG B 1 18 ? 28.574 5.396 -29.314 1.00 21.75 117 ARG B O 1
ATOM 885 N N . LYS B 1 19 ? 29.483 3.443 -29.961 1.00 14.12 118 LYS B N 1
ATOM 886 C CA . LYS B 1 19 ? 29.882 3.949 -31.270 1.00 13.46 118 LYS B CA 1
ATOM 887 C C . LYS B 1 19 ? 29.025 3.386 -32.396 1.00 12.31 118 LYS B C 1
ATOM 888 O O . LYS B 1 19 ? 29.463 3.313 -33.543 1.00 16.80 118 LYS B O 1
ATOM 894 N N . VAL B 1 20 ? 27.801 2.993 -32.060 1.00 13.22 119 VAL B N 1
ATOM 895 C CA . VAL B 1 20 ? 26.878 2.448 -33.052 1.00 12.18 119 VAL B CA 1
ATOM 896 C C . VAL B 1 20 ? 25.479 3.049 -32.938 1.00 15.69 119 VAL B C 1
ATOM 897 O O . VAL B 1 20 ? 24.939 3.186 -31.842 1.00 18.64 119 VAL B O 1
ATOM 901 N N . VAL B 1 21 ? 24.907 3.430 -34.076 1.00 14.88 120 VAL B N 1
ATOM 902 C CA . VAL B 1 21 ? 23.546 3.950 -34.105 1.00 12.57 120 VAL B CA 1
ATOM 903 C C . VAL B 1 21 ? 22.828 3.115 -35.154 1.00 12.78 120 VAL B C 1
ATOM 904 O O . VAL B 1 21 ? 23.466 2.581 -36.065 1.00 15.03 120 VAL B O 1
ATOM 908 N N . SER B 1 22 ? 21.516 2.966 -35.012 1.00 14.30 121 SER B N 1
ATOM 909 C CA . SER B 1 22 ? 20.765 2.175 -35.975 1.00 11.66 121 SER B CA 1
ATOM 910 C C . SER B 1 22 ? 19.481 2.872 -36.401 1.00 12.08 121 SER B C 1
ATOM 911 O O . SER B 1 22 ? 18.976 3.759 -35.705 1.00 15.60 121 SER B O 1
ATOM 914 N N . GLY B 1 23 ? 18.959 2.465 -37.552 1.00 13.96 122 GLY B N 1
ATOM 915 C CA . GLY B 1 23 ? 17.750 3.078 -38.063 1.00 14.64 122 GLY B CA 1
ATOM 916 C C . GLY B 1 23 ? 18.122 4.153 -39.067 1.00 10.80 122 GLY B C 1
ATOM 917 O O . GLY B 1 23 ? 19.097 4.882 -38.882 1.00 14.35 122 GLY B O 1
ATOM 918 N N . GLU B 1 24 ? 17.341 4.258 -40.133 1.00 15.39 123 GLU B N 1
ATOM 919 C CA . GLU B 1 24 ? 17.605 5.234 -41.182 1.00 19.45 123 GLU B CA 1
ATOM 920 C C . GLU B 1 24 ? 17.807 6.669 -40.683 1.00 14.70 123 GLU B C 1
ATOM 921 O O . GLU B 1 24 ? 18.784 7.326 -41.041 1.00 17.03 123 GLU B O 1
ATOM 927 N N . ASP B 1 25 ? 16.893 7.152 -39.849 1.00 15.78 124 ASP B N 1
ATOM 928 C CA . ASP B 1 25 ? 16.982 8.517 -39.337 1.00 14.35 124 ASP B CA 1
ATOM 929 C C . ASP B 1 25 ? 18.285 8.848 -38.611 1.00 13.59 124 ASP B C 1
ATOM 930 O O . ASP B 1 25 ? 18.949 9.838 -38.940 1.00 14.12 124 ASP B O 1
ATOM 935 N N . LEU B 1 26 ? 18.651 8.040 -37.622 1.00 16.10 125 LEU B N 1
ATOM 936 C CA . LEU B 1 26 ? 19.879 8.300 -36.885 1.00 15.38 125 LEU B CA 1
ATOM 937 C C . LEU B 1 26 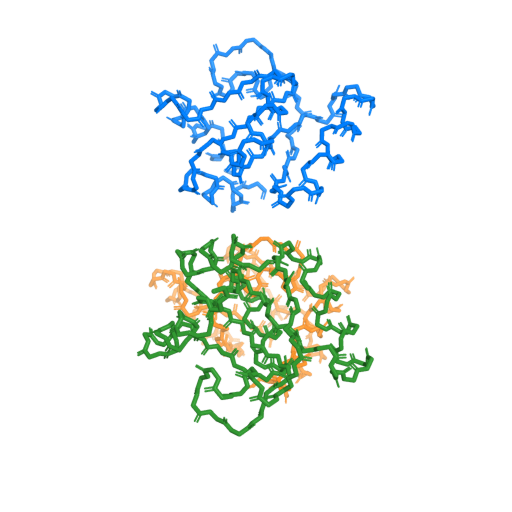? 21.121 8.084 -37.740 1.00 13.25 125 LEU B C 1
ATOM 938 O O . LEU B 1 26 ? 22.122 8.776 -37.556 1.00 13.73 125 LEU B O 1
ATOM 943 N N . VAL B 1 27 ? 21.068 7.128 -38.664 1.00 11.04 126 VAL B N 1
ATOM 944 C CA . VAL B 1 27 ? 22.214 6.883 -39.526 1.00 11.19 126 VAL B CA 1
ATOM 945 C C . VAL B 1 27 ? 22.447 8.103 -40.408 1.00 12.75 126 VAL B C 1
ATOM 946 O O . VAL B 1 27 ? 23.575 8.573 -40.540 1.00 13.03 126 VAL B O 1
ATOM 950 N N . ILE B 1 28 ? 21.379 8.629 -40.998 1.00 12.63 127 ILE B N 1
ATOM 951 C CA . ILE B 1 28 ? 21.504 9.80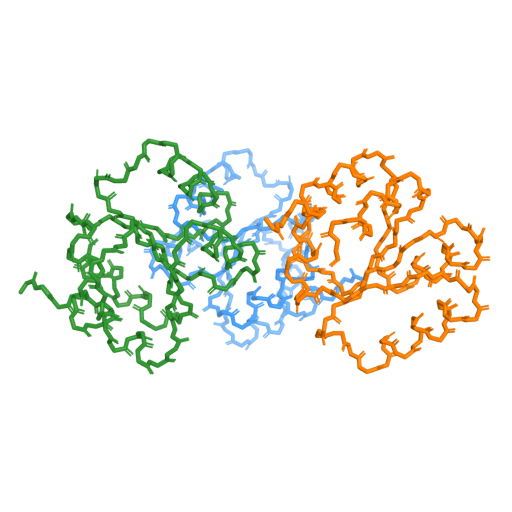7 -41.847 1.00 14.21 127 ILE B CA 1
ATOM 952 C C . ILE B 1 28 ? 22.006 11.000 -41.029 1.00 14.86 127 ILE B C 1
ATOM 953 O O . ILE B 1 28 ? 22.800 11.810 -41.519 1.00 13.54 127 ILE B O 1
ATOM 958 N N . LYS B 1 29 ? 21.564 11.101 -39.777 1.00 10.95 128 LYS B N 1
ATOM 959 C CA . LYS B 1 29 ? 22.011 12.183 -38.910 1.00 13.89 128 LYS B CA 1
ATOM 960 C C . LYS B 1 29 ? 23.525 12.097 -38.709 1.00 17.36 128 LYS B C 1
ATOM 961 O O . LYS B 1 29 ? 24.226 13.098 -38.834 1.00 17.00 128 LYS B O 1
ATOM 967 N N . GLU B 1 30 ? 24.026 10.902 -38.403 1.00 15.19 129 GLU B N 1
ATOM 968 C CA . GLU B 1 30 ? 25.457 10.717 -38.177 1.00 13.94 129 GLU B CA 1
ATOM 969 C C . GLU B 1 30 ? 26.279 10.904 -39.441 1.00 12.64 129 GLU B C 1
ATOM 970 O O . GLU B 1 30 ? 27.435 11.309 -39.373 1.00 17.45 129 GLU B O 1
ATOM 976 N N . ILE B 1 31 ? 25.691 10.612 -40.597 1.00 12.34 130 ILE B N 1
ATOM 977 C CA . ILE B 1 31 ? 26.402 10.803 -41.859 1.00 11.86 130 ILE B CA 1
ATOM 978 C C . ILE B 1 31 ? 26.541 12.308 -42.076 1.00 14.87 130 ILE B C 1
ATOM 979 O O . ILE B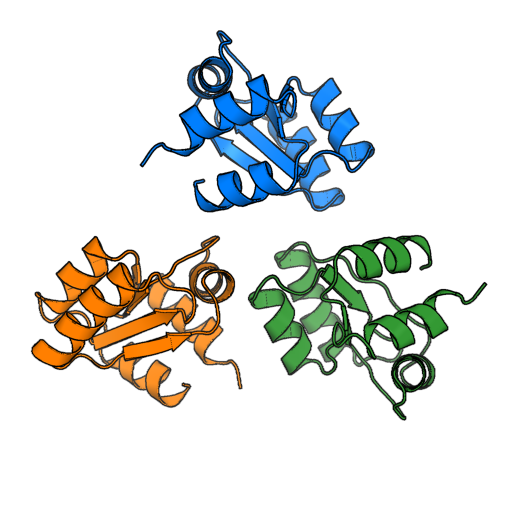 1 31 ? 27.624 12.801 -42.382 1.00 15.70 130 ILE B O 1
ATOM 984 N N . ARG B 1 32 ? 25.440 13.038 -41.900 1.00 13.28 131 ARG B N 1
ATOM 985 C CA . ARG B 1 32 ? 25.447 14.487 -42.073 1.00 13.32 131 ARG B CA 1
ATOM 986 C C . ARG B 1 32 ? 26.365 15.219 -41.093 1.00 15.30 131 ARG B C 1
ATOM 987 O O . ARG B 1 32 ? 26.999 16.207 -41.459 1.00 19.78 131 ARG B O 1
ATOM 995 N N A ASN B 1 33 ? 26.439 14.747 -39.851 0.50 12.90 132 ASN B N 1
ATOM 996 N N B ASN B 1 33 ? 26.435 14.723 -39.858 0.50 14.61 132 ASN B N 1
ATOM 997 C CA A ASN B 1 33 ? 27.294 15.402 -38.868 0.50 11.10 132 ASN B CA 1
ATOM 998 C CA B ASN B 1 33 ? 27.274 15.319 -38.817 0.50 19.57 132 ASN B CA 1
ATOM 999 C C A ASN B 1 33 ? 28.751 14.957 -38.973 0.50 16.89 132 ASN B C 1
ATOM 1000 C C B ASN B 1 33 ? 28.737 14.907 -38.940 0.50 20.37 132 ASN B C 1
ATOM 1001 O O A ASN B 1 33 ? 29.590 15.366 -38.169 0.50 20.56 132 ASN B O 1
ATOM 1002 O O B ASN B 1 33 ? 29.570 15.299 -38.120 0.50 22.00 132 ASN B O 1
ATOM 1011 N N . ALA B 1 34 ? 29.041 14.114 -39.961 1.00 15.94 133 ALA B N 1
ATOM 1012 C CA . ALA B 1 34 ? 30.399 13.628 -40.201 1.00 14.10 133 ALA B CA 1
ATOM 1013 C C . ALA B 1 34 ? 30.935 12.689 -39.124 1.00 15.63 133 ALA B C 1
ATOM 1014 O O . ALA B 1 34 ? 32.142 12.449 -39.053 1.00 24.06 133 ALA B O 1
ATOM 1016 N N . ARG B 1 35 ? 30.052 12.150 -38.290 1.00 14.25 134 ARG B N 1
ATOM 1017 C CA . ARG B 1 35 ? 30.497 11.232 -37.246 1.00 17.21 134 ARG B CA 1
ATOM 1018 C C . ARG B 1 35 ? 30.508 9.782 -37.732 1.00 17.24 134 ARG B C 1
ATOM 1019 O O . ARG B 1 35 ? 31.295 8.967 -37.247 1.00 16.13 134 ARG B O 1
ATOM 1027 N N . ALA B 1 36 ? 29.637 9.465 -38.684 1.00 14.44 135 ALA B N 1
ATOM 1028 C CA . ALA B 1 36 ? 29.570 8.114 -39.244 1.00 14.55 135 ALA B CA 1
ATOM 1029 C C . ALA B 1 36 ? 30.808 7.833 -40.093 1.00 13.90 135 ALA B C 1
ATOM 1030 O O . ALA B 1 36 ? 31.099 8.566 -41.039 1.00 15.41 135 ALA B O 1
ATOM 1032 N N . LYS B 1 37 ? 31.534 6.767 -39.761 1.00 12.11 136 LYS B N 1
ATOM 1033 C CA . LYS B 1 37 ? 32.741 6.416 -40.501 1.00 14.19 136 LYS B CA 1
ATOM 1034 C C . LYS B 1 37 ? 32.577 5.117 -41.291 1.00 12.56 136 LYS B C 1
ATOM 1035 O O . LYS B 1 37 ? 33.439 4.743 -42.079 1.00 15.31 136 LYS B O 1
ATOM 1041 N N . LEU B 1 38 ? 31.454 4.440 -41.072 1.00 11.32 137 LEU B N 1
ATOM 1042 C CA . LEU B 1 38 ? 31.127 3.210 -41.778 1.00 14.59 137 LEU B CA 1
ATOM 1043 C C . LEU B 1 38 ? 29.645 2.949 -41.609 1.00 13.33 137 LEU B C 1
ATOM 1044 O O . LEU B 1 38 ? 29.102 3.083 -40.513 1.00 12.41 137 LEU B O 1
ATOM 1049 N N . VAL B 1 39 ? 28.993 2.589 -42.704 1.00 12.16 138 VAL B N 1
ATOM 1050 C CA . VAL B 1 39 ? 27.582 2.266 -42.662 1.00 11.80 138 VAL B CA 1
ATOM 1051 C C . VAL B 1 39 ? 27.400 0.828 -43.111 1.00 12.20 138 VAL B C 1
ATOM 1052 O O . VAL B 1 39 ? 28.061 0.372 -44.045 1.00 13.36 138 VAL B O 1
ATOM 1056 N N . LEU B 1 40 ? 26.536 0.101 -42.408 1.00 10.23 139 LEU B N 1
ATOM 1057 C CA . LEU B 1 40 ? 26.240 -1.282 -42.750 1.00 12.90 139 LEU B CA 1
ATOM 1058 C C . LEU B 1 40 ? 24.769 -1.351 -43.131 1.00 14.55 139 LEU B C 1
ATOM 1059 O O . LEU B 1 40 ? 23.902 -0.915 -42.379 1.00 13.16 139 LEU B O 1
ATOM 1064 N N . LEU B 1 41 ? 24.505 -1.892 -44.314 1.00 12.51 140 LEU B N 1
ATOM 1065 C CA . LEU B 1 41 ? 23.151 -2.018 -44.838 1.00 11.02 140 LEU B CA 1
ATOM 1066 C C . LEU B 1 41 ? 22.880 -3.476 -45.178 1.00 13.62 140 LEU B C 1
ATOM 1067 O O . LEU B 1 41 ? 23.750 -4.158 -45.711 1.00 19.54 140 LEU B O 1
ATOM 1072 N N . THR B 1 42 ? 21.679 -3.958 -44.883 1.00 12.24 141 THR B N 1
ATOM 1073 C CA . THR B 1 42 ? 21.357 -5.343 -45.190 1.00 13.42 141 THR B CA 1
ATOM 1074 C C . THR B 1 42 ? 20.937 -5.517 -46.646 1.00 13.29 141 THR B C 1
ATOM 1075 O O . THR B 1 42 ? 20.453 -4.581 -47.286 1.00 13.65 141 THR B O 1
ATOM 1079 N N . GLU B 1 43 ? 21.133 -6.726 -47.158 1.00 15.81 142 GLU B N 1
ATOM 1080 C CA . GLU B 1 43 ? 20.761 -7.041 -48.531 1.00 17.50 142 GLU B CA 1
ATOM 1081 C C . GLU B 1 43 ? 19.242 -7.010 -48.659 1.00 21.77 142 GLU B C 1
ATOM 1082 O O . GLU B 1 43 ? 18.706 -6.800 -49.747 1.00 25.75 142 GLU B O 1
ATOM 1088 N N . ASP B 1 44 ? 18.552 -7.211 -47.540 1.00 15.19 143 ASP B N 1
ATOM 1089 C CA . ASP B 1 44 ? 17.094 -7.225 -47.539 1.00 17.14 143 ASP B CA 1
ATOM 1090 C C . ASP B 1 44 ? 16.437 -5.873 -47.245 1.00 22.02 143 ASP B C 1
ATOM 1091 O O . ASP B 1 44 ? 15.232 -5.798 -47.010 1.00 21.18 143 ASP B O 1
ATOM 1096 N N . ALA B 1 45 ? 17.229 -4.805 -47.266 1.00 14.24 144 ALA B N 1
ATOM 1097 C CA . ALA B 1 45 ? 16.703 -3.467 -47.032 1.00 12.84 144 ALA B CA 1
ATOM 1098 C C . ALA B 1 45 ? 15.760 -3.112 -48.176 1.00 13.46 144 ALA B C 1
ATOM 1099 O O . ALA B 1 45 ? 15.950 -3.563 -49.305 1.00 19.82 144 ALA B O 1
ATOM 1101 N N . SER B 1 46 ? 14.748 -2.304 -47.890 1.00 16.90 145 SER B N 1
ATOM 1102 C CA . SER B 1 46 ? 13.809 -1.903 -48.929 1.00 17.94 145 SER B CA 1
ATOM 1103 C C . SER B 1 46 ? 14.570 -1.062 -49.943 1.00 22.98 145 SER B C 1
ATOM 1104 O O . SER B 1 46 ? 15.587 -0.450 -49.610 1.00 18.55 145 SER B O 1
ATOM 1107 N N . SER B 1 47 ? 14.085 -1.038 -51.178 1.00 17.44 146 SER B N 1
ATOM 1108 C CA . SER B 1 47 ? 14.731 -0.254 -52.220 1.00 19.99 146 SER B CA 1
ATOM 1109 C C . SER B 1 47 ? 14.798 1.218 -51.812 1.00 18.85 146 SER B C 1
ATOM 1110 O O . SER B 1 47 ? 15.806 1.886 -52.043 1.00 20.30 146 SER B O 1
ATOM 1113 N N . ASN B 1 48 ? 13.725 1.719 -51.201 1.00 19.96 147 ASN B N 1
ATOM 1114 C CA . ASN B 1 48 ? 13.669 3.109 -50.761 1.00 20.52 147 ASN B CA 1
ATOM 1115 C C . ASN B 1 48 ? 14.762 3.437 -49.750 1.00 20.64 147 ASN B C 1
ATOM 1116 O O . ASN B 1 48 ? 15.462 4.441 -49.886 1.00 17.37 147 ASN B O 1
ATOM 1121 N N . THR B 1 49 ? 14.892 2.596 -48.728 1.00 18.46 148 THR B N 1
ATOM 1122 C CA . THR B 1 49 ? 15.895 2.804 -47.689 1.00 16.96 148 THR B CA 1
ATOM 1123 C C . THR B 1 49 ? 17.310 2.720 -48.235 1.00 12.07 148 THR B C 1
ATOM 1124 O O . THR B 1 49 ? 18.148 3.578 -47.946 1.00 13.93 148 THR B O 1
ATOM 1128 N N . ALA B 1 50 ? 17.574 1.688 -49.025 1.00 13.46 149 ALA B N 1
ATOM 1129 C CA . ALA B 1 50 ? 18.903 1.492 -49.585 1.00 16.89 149 ALA B CA 1
ATOM 1130 C C . ALA B 1 50 ? 19.334 2.676 -50.440 1.00 19.33 149 ALA B C 1
ATOM 1131 O O . ALA B 1 50 ? 20.484 3.118 -50.370 1.00 17.02 149 ALA B O 1
ATOM 1133 N N . LYS B 1 51 ? 18.409 3.194 -51.238 1.00 17.24 150 LYS B N 1
ATOM 1134 C CA . LYS B 1 51 ? 18.714 4.321 -52.111 1.00 15.06 150 LYS B CA 1
ATOM 1135 C C . LYS B 1 51 ? 19.019 5.579 -51.316 1.00 16.72 150 LYS B C 1
ATOM 1136 O O . LYS B 1 51 ? 20.006 6.263 -51.581 1.00 18.30 150 LYS B O 1
ATOM 1142 N N . LYS B 1 52 ? 18.176 5.883 -50.335 1.00 17.45 151 LYS B N 1
ATOM 1143 C CA . LYS B 1 52 ? 18.373 7.068 -49.516 1.00 12.69 151 LYS B CA 1
ATOM 1144 C C . LYS B 1 52 ? 19.691 7.007 -48.750 1.00 14.53 151 LYS B C 1
ATOM 1145 O O . LYS B 1 52 ? 20.424 7.989 -48.688 1.00 14.66 151 LYS B O 1
ATOM 1151 N N . VAL B 1 53 ? 19.994 5.850 -48.169 1.00 14.27 152 VAL B N 1
ATOM 1152 C CA . VAL B 1 53 ? 21.228 5.701 -47.411 1.00 13.01 152 VAL B CA 1
ATOM 1153 C C . VAL B 1 53 ? 22.475 5.720 -48.286 1.00 16.33 152 VAL B C 1
ATOM 1154 O O . VAL B 1 53 ? 23.440 6.413 -47.970 1.00 13.94 152 VAL B O 1
ATOM 1158 N N . THR B 1 54 ? 22.462 4.978 -49.387 1.00 12.79 153 THR B N 1
ATOM 1159 C CA . THR B 1 54 ? 23.631 4.961 -50.257 1.00 13.99 153 THR B CA 1
ATOM 1160 C C . THR B 1 54 ? 23.863 6.332 -50.888 1.00 15.44 153 THR B C 1
ATOM 1161 O O . THR B 1 54 ? 25.005 6.757 -51.029 1.00 14.34 153 THR B O 1
ATOM 1165 N N . ASP B 1 55 ? 22.797 7.033 -51.263 1.00 13.81 154 ASP B N 1
ATOM 1166 C CA . ASP B 1 55 ? 22.979 8.365 -51.846 1.00 15.63 154 ASP B CA 1
ATOM 1167 C C . ASP B 1 55 ? 23.711 9.268 -50.852 1.00 13.98 154 ASP B C 1
ATOM 1168 O O . ASP B 1 55 ? 24.589 10.042 -51.231 1.00 14.63 154 ASP B O 1
ATOM 1173 N N . LYS B 1 56 ? 23.351 9.165 -49.575 1.00 14.55 155 LYS B N 1
ATOM 1174 C CA . LYS B 1 56 ? 23.988 9.976 -48.543 1.00 13.95 155 LYS B CA 1
ATOM 1175 C C . LYS B 1 56 ? 25.437 9.555 -48.333 1.00 12.37 155 LYS B C 1
ATOM 1176 O O . LYS B 1 56 ? 26.324 10.403 -48.230 1.00 12.75 155 LYS B O 1
ATOM 1182 N N . CYS B 1 57 ? 25.678 8.249 -48.265 1.00 12.60 156 CYS B N 1
ATOM 1183 C CA . CYS B 1 57 ? 27.038 7.762 -48.061 1.00 12.81 156 CYS B CA 1
ATOM 1184 C C . CYS B 1 57 ? 27.953 8.215 -49.194 1.00 15.30 156 CYS B C 1
ATOM 1185 O O . CYS B 1 57 ? 29.066 8.680 -48.958 1.00 16.66 156 CYS B O 1
ATOM 1188 N N . ASN B 1 58 ? 27.478 8.083 -50.424 1.00 13.97 157 ASN B N 1
ATOM 1189 C CA . ASN B 1 58 ? 28.279 8.483 -51.568 1.00 16.42 157 ASN B CA 1
ATOM 1190 C C . ASN B 1 58 ? 28.563 9.976 -51.582 1.00 15.04 157 ASN B C 1
ATOM 1191 O O . ASN B 1 58 ? 29.681 10.397 -51.878 1.00 16.89 157 ASN B O 1
ATOM 1196 N N . TYR B 1 59 ? 27.558 10.780 -51.256 1.00 12.06 158 TYR B N 1
ATOM 1197 C CA . TYR B 1 59 ? 27.740 12.220 -51.270 1.00 15.39 158 TYR B CA 1
ATOM 1198 C C . TYR B 1 59 ? 28.711 12.699 -50.207 1.00 16.07 158 TYR B C 1
ATOM 1199 O O . TYR B 1 59 ? 29.557 13.555 -50.466 1.00 16.79 158 TYR B O 1
ATOM 1208 N N . TYR B 1 60 ? 28.583 12.145 -49.008 1.00 13.79 159 TYR B N 1
ATOM 1209 C CA . TYR B 1 60 ? 29.425 12.541 -47.887 1.00 12.42 159 TYR B CA 1
ATOM 1210 C C . TYR B 1 60 ? 30.686 11.704 -47.723 1.00 14.22 159 TYR B C 1
ATOM 1211 O O . TYR B 1 60 ? 31.418 11.860 -46.749 1.00 15.78 159 TYR B O 1
ATOM 1220 N N . LYS B 1 61 ? 30.931 10.831 -48.691 1.00 14.73 160 LYS B N 1
ATOM 1221 C CA . LYS B 1 61 ? 32.116 9.981 -48.701 1.00 13.27 160 LYS B CA 1
ATOM 1222 C C . LYS B 1 61 ? 32.278 9.073 -47.493 1.00 16.18 160 LYS B C 1
ATOM 1223 O O . LYS B 1 61 ? 33.353 8.991 -46.895 1.00 18.63 160 LYS B O 1
ATOM 1229 N N . VAL B 1 62 ? 31.197 8.390 -47.138 1.00 12.28 161 VAL B N 1
ATOM 1230 C CA . VAL B 1 62 ? 31.212 7.442 -46.033 1.00 14.33 161 VAL B CA 1
ATOM 1231 C C . VAL B 1 62 ? 31.113 6.054 -46.648 1.00 12.30 161 VAL B C 1
ATOM 1232 O O . VAL B 1 62 ? 30.215 5.779 -47.440 1.00 14.99 161 VAL B O 1
ATOM 1236 N N . PRO B 1 63 ? 32.048 5.158 -46.309 1.00 13.73 162 PRO B N 1
ATOM 1237 C CA . PRO B 1 63 ? 31.991 3.813 -46.877 1.00 14.91 162 PRO B CA 1
ATOM 1238 C C . PRO B 1 63 ? 30.826 3.008 -46.323 1.00 13.25 162 PRO B C 1
ATOM 1239 O O . PRO B 1 63 ? 30.414 3.200 -45.181 1.00 14.20 162 PRO B O 1
ATOM 1243 N N . TYR B 1 64 ? 30.278 2.129 -47.150 1.00 18.00 163 TYR B N 1
ATOM 1244 C CA . TYR B 1 64 ? 29.199 1.269 -46.706 1.00 14.40 163 TYR B CA 1
ATOM 1245 C C . TYR B 1 64 ? 29.461 -0.142 -47.196 1.00 14.21 163 TYR B C 1
ATOM 1246 O O . TYR B 1 64 ? 30.060 -0.349 -48.258 1.00 18.38 163 TYR B O 1
ATOM 1255 N N . LYS B 1 65 ? 29.033 -1.105 -46.390 1.00 11.84 164 LYS B N 1
ATOM 1256 C CA . LYS B 1 65 ? 29.187 -2.520 -46.696 1.00 15.83 164 LYS B CA 1
ATOM 1257 C C . LYS B 1 65 ? 27.821 -3.164 -46.514 1.00 16.16 164 LYS B C 1
ATOM 1258 O O . LYS B 1 65 ? 26.996 -2.663 -45.751 1.00 15.51 164 LYS B O 1
ATOM 1264 N N . LYS B 1 66 ? 27.584 -4.268 -47.210 1.00 16.89 165 LYS B N 1
ATOM 1265 C CA . LYS B 1 66 ? 26.313 -4.966 -47.099 1.00 16.92 165 LYS B CA 1
ATOM 1266 C C . LYS B 1 66 ? 26.434 -6.163 -46.165 1.00 18.81 165 LYS B C 1
ATOM 1267 O O . LYS B 1 66 ? 27.465 -6.837 -46.127 1.00 19.49 165 LYS B O 1
ATOM 1273 N N . VAL B 1 67 ? 25.369 -6.417 -45.411 1.00 16.54 166 VAL B N 1
ATOM 1274 C CA . VAL B 1 67 ? 25.309 -7.540 -44.486 1.00 24.35 166 VAL B CA 1
ATOM 1275 C C . VAL B 1 67 ? 24.195 -8.427 -45.032 1.00 14.59 166 VAL B C 1
ATOM 1276 O O . VAL B 1 67 ? 23.258 -7.926 -45.648 1.00 14.16 166 VAL B O 1
ATOM 1280 N N . GLU B 1 68 ? 24.285 -9.732 -44.798 1.00 15.87 167 GLU B N 1
ATOM 1281 C CA . GLU B 1 68 ? 23.297 -10.678 -45.314 1.00 18.12 167 GLU B CA 1
ATOM 1282 C C . GLU B 1 68 ? 21.826 -10.490 -44.949 1.00 20.61 167 GLU B C 1
ATOM 1283 O O . GLU B 1 68 ? 20.966 -10.515 -45.831 1.00 24.17 167 GLU B O 1
ATOM 1289 N N . SER B 1 69 ? 21.529 -10.300 -43.666 1.00 14.57 168 SER B N 1
ATOM 1290 C CA . SER B 1 69 ? 20.137 -10.179 -43.235 1.00 19.36 168 SER B CA 1
ATOM 1291 C C . SER B 1 69 ? 19.939 -9.206 -42.088 1.00 17.25 168 SER B C 1
ATOM 1292 O O . SER B 1 69 ? 20.883 -8.868 -41.385 1.00 12.37 168 SER B O 1
ATOM 1295 N N . ARG B 1 70 ? 18.699 -8.777 -41.881 1.00 13.64 169 ARG B N 1
ATOM 1296 C CA . ARG B 1 70 ? 18.424 -7.863 -40.790 1.00 11.13 169 ARG B CA 1
ATOM 1297 C C . ARG B 1 70 ? 18.539 -8.598 -39.457 1.00 11.19 169 ARG B C 1
ATOM 1298 O O . ARG B 1 70 ? 18.790 -7.981 -38.421 1.00 11.58 169 ARG B O 1
ATOM 1306 N N . ALA B 1 71 ? 18.376 -9.918 -39.489 1.00 15.98 170 ALA B N 1
ATOM 1307 C CA . ALA B 1 71 ? 18.486 -10.716 -38.273 1.00 13.36 170 ALA B CA 1
ATOM 1308 C C . ALA B 1 71 ? 19.918 -10.698 -37.756 1.00 11.83 170 ALA B C 1
ATOM 1309 O O . ALA B 1 71 ? 20.154 -10.468 -36.571 1.00 13.68 170 ALA B O 1
ATOM 1311 N N . VAL B 1 72 ? 20.880 -10.935 -38.642 1.00 10.58 171 VAL B N 1
ATOM 1312 C CA . VAL B 1 72 ? 22.271 -10.952 -38.212 1.00 11.26 171 VAL B CA 1
ATOM 1313 C C . VAL B 1 72 ? 22.775 -9.557 -37.828 1.00 9.86 171 VAL B C 1
ATOM 1314 O O . VAL B 1 72 ? 23.523 -9.410 -36.864 1.00 10.23 171 VAL B O 1
ATOM 1318 N N . LEU B 1 73 ? 22.354 -8.520 -38.550 1.00 9.15 172 LEU B N 1
ATOM 1319 C CA . LEU B 1 73 ? 22.804 -7.176 -38.208 1.00 8.65 172 LEU B CA 1
ATOM 1320 C C . LEU B 1 73 ? 22.207 -6.770 -36.861 1.00 11.15 172 LEU B C 1
ATOM 1321 O O . LEU B 1 73 ? 22.877 -6.174 -36.026 1.00 12.78 172 LEU B O 1
ATOM 1326 N N . GLY B 1 74 ? 20.938 -7.096 -36.651 1.00 12.42 173 GLY B N 1
ATOM 1327 C CA . GLY B 1 74 ? 20.310 -6.760 -35.388 1.00 13.44 173 GLY B CA 1
ATOM 1328 C C . GLY B 1 74 ? 20.937 -7.518 -34.232 1.00 11.35 173 GLY B C 1
ATOM 1329 O O . GLY B 1 74 ? 21.264 -6.936 -33.196 1.00 12.63 173 GLY B O 1
ATOM 1330 N N . ARG B 1 75 ? 21.124 -8.820 -34.408 1.00 12.57 174 ARG B N 1
ATOM 1331 C CA . ARG B 1 75 ? 21.706 -9.637 -33.347 1.00 12.28 174 ARG B CA 1
ATOM 1332 C C . ARG B 1 75 ? 23.131 -9.237 -32.996 1.00 15.32 174 ARG B C 1
ATOM 1333 O O . ARG B 1 75 ? 23.566 -9.421 -31.862 1.00 14.60 174 ARG B O 1
ATOM 1341 N N . SER B 1 76 ? 23.863 -8.688 -33.957 1.00 12.62 175 SER B N 1
ATOM 1342 C CA . SER B 1 76 ? 25.234 -8.274 -33.680 1.00 13.13 175 SER B CA 1
ATOM 1343 C C . SER B 1 76 ? 25.257 -7.190 -32.605 1.00 16.04 175 SER B C 1
ATOM 1344 O O . SER B 1 76 ? 26.240 -7.065 -31.876 1.00 16.32 175 SER B O 1
ATOM 1347 N N . ILE B 1 77 ? 24.180 -6.413 -32.499 1.00 10.84 176 ILE B N 1
ATOM 1348 C CA . ILE B 1 77 ? 24.120 -5.354 -31.497 1.00 14.28 176 ILE B CA 1
ATOM 1349 C C . ILE B 1 77 ? 23.037 -5.591 -30.443 1.00 15.30 176 ILE B C 1
ATOM 1350 O O . ILE B 1 77 ? 22.533 -4.651 -29.829 1.00 20.61 176 ILE B O 1
ATOM 1355 N N . GLY B 1 78 ? 22.693 -6.861 -30.244 1.00 17.18 177 GLY B N 1
ATOM 1356 C CA . GLY B 1 78 ? 21.704 -7.231 -29.244 1.00 20.46 177 GLY B CA 1
ATOM 1357 C C . GLY B 1 78 ? 20.241 -6.934 -29.515 1.00 25.76 177 GLY B C 1
ATOM 1358 O O . GLY B 1 78 ? 19.435 -6.900 -28.584 1.00 22.99 177 GLY B O 1
ATOM 1359 N N . LYS B 1 79 ? 19.887 -6.724 -30.777 1.00 20.83 178 LYS B N 1
ATOM 1360 C CA . LYS B 1 79 ? 18.504 -6.441 -31.139 1.00 17.49 178 LYS B CA 1
ATOM 1361 C C . LYS B 1 79 ? 17.960 -7.597 -31.966 1.00 14.69 178 LYS B C 1
ATOM 1362 O O . LYS B 1 79 ? 18.700 -8.517 -32.321 1.00 18.01 178 LYS B O 1
ATOM 1368 N N . GLU B 1 80 ? 16.668 -7.550 -32.272 1.00 19.48 179 GLU B N 1
ATOM 1369 C CA . GLU B 1 80 ? 16.040 -8.598 -33.069 1.00 21.25 179 GLU B CA 1
ATOM 1370 C C . GLU B 1 80 ? 16.338 -8.420 -34.556 1.00 20.38 179 GLU B C 1
ATOM 1371 O O . GLU B 1 80 ? 16.698 -9.377 -35.249 1.00 19.27 179 GLU B O 1
ATOM 1377 N N . ALA B 1 81 ? 16.192 -7.192 -35.041 1.00 17.12 180 ALA B N 1
ATOM 1378 C CA . ALA B 1 81 ? 16.424 -6.911 -36.450 1.00 12.80 180 ALA B CA 1
ATOM 1379 C C . ALA B 1 81 ? 16.694 -5.444 -36.739 1.00 14.12 180 ALA B C 1
ATOM 1380 O O . ALA B 1 81 ? 16.074 -4.553 -36.159 1.00 20.89 180 ALA B O 1
ATOM 1382 N N . ARG B 1 82 ? 17.634 -5.208 -37.646 1.00 13.30 181 ARG B N 1
ATOM 1383 C CA . ARG B 1 82 ? 17.991 -3.863 -38.070 1.00 9.42 181 ARG B CA 1
ATOM 1384 C C . ARG B 1 82 ? 18.391 -3.948 -39.530 1.00 11.30 181 ARG B C 1
ATOM 1385 O O . ARG B 1 82 ? 19.018 -4.918 -39.949 1.00 11.80 181 ARG B O 1
ATOM 1393 N N . VAL B 1 83 ? 18.017 -2.938 -40.304 1.00 12.34 182 VAL B N 1
ATOM 1394 C CA . VAL B 1 83 ? 18.340 -2.911 -41.719 1.00 11.29 182 VAL B CA 1
ATOM 1395 C C . VAL B 1 83 ? 19.546 -2.026 -42.006 1.00 10.71 182 VAL B C 1
ATOM 1396 O O . VAL B 1 83 ? 20.221 -2.192 -43.024 1.00 13.12 182 VAL B O 1
ATOM 1400 N N . VAL B 1 84 ? 19.838 -1.097 -41.102 1.00 11.41 183 VAL B N 1
ATOM 1401 C CA . VAL B 1 84 ? 20.964 -0.206 -41.316 1.00 10.95 183 VAL B CA 1
ATOM 1402 C C . VAL B 1 84 ? 21.562 0.281 -40.001 1.00 11.53 183 VAL B C 1
ATOM 1403 O O . VAL B 1 84 ? 20.843 0.588 -39.049 1.00 11.86 183 VAL B O 1
ATOM 1407 N N . VAL B 1 85 ? 22.888 0.329 -39.960 1.00 12.81 184 VAL B N 1
ATOM 1408 C CA . VAL B 1 85 ? 23.618 0.774 -38.782 1.00 12.21 184 VAL B CA 1
ATOM 1409 C C . VAL B 1 85 ? 24.787 1.653 -39.208 1.00 11.81 184 VAL B C 1
ATOM 1410 O O . VAL B 1 85 ? 25.272 1.568 -40.338 1.00 12.89 184 VAL B O 1
ATOM 1414 N N . ALA B 1 86 ? 25.231 2.515 -38.305 1.00 11.68 185 ALA B N 1
ATOM 1415 C CA . ALA B 1 86 ? 26.369 3.376 -38.584 1.00 11.97 185 ALA B CA 1
ATOM 1416 C C . ALA B 1 86 ? 27.325 3.292 -37.405 1.00 16.82 185 ALA B C 1
ATOM 1417 O O . ALA B 1 86 ? 26.900 3.302 -36.250 1.00 14.24 185 ALA B O 1
ATOM 1419 N N . VAL B 1 87 ? 28.614 3.182 -37.712 1.00 12.31 186 VAL B N 1
ATOM 1420 C CA . VAL B 1 87 ? 29.664 3.111 -36.698 1.00 8.79 186 VAL B CA 1
ATOM 1421 C C . VAL B 1 87 ? 30.263 4.514 -36.660 1.00 10.40 186 VAL B C 1
ATOM 1422 O O . VAL B 1 87 ? 30.780 5.014 -37.667 1.00 14.14 186 VAL B O 1
ATOM 1426 N N . THR B 1 88 ? 30.183 5.144 -35.493 1.00 15.99 187 THR B N 1
ATOM 1427 C CA . THR B 1 88 ? 30.642 6.518 -35.313 1.00 18.89 187 THR B CA 1
ATOM 1428 C C . THR B 1 88 ? 32.035 6.700 -34.723 1.00 21.11 187 THR B C 1
ATOM 1429 O O . THR B 1 88 ? 32.287 7.651 -33.983 1.00 20.98 187 THR B O 1
ATOM 1433 N N . ASP B 1 89 ? 32.941 5.797 -35.079 1.00 20.15 188 ASP B N 1
ATOM 1434 C CA . ASP B 1 89 ? 34.314 5.830 -34.593 1.00 18.60 188 ASP B CA 1
ATOM 1435 C C . ASP B 1 89 ? 35.195 5.323 -35.731 1.00 24.63 188 ASP B C 1
ATOM 1436 O O . ASP B 1 89 ? 34.938 4.255 -36.279 1.00 19.82 188 ASP B O 1
ATOM 1441 N N . GLN B 1 90 ? 36.220 6.091 -36.099 1.00 15.78 189 GLN B N 1
ATOM 1442 C CA . GLN B 1 90 ? 37.101 5.699 -37.199 1.00 13.80 189 GLN B CA 1
ATOM 1443 C C . GLN B 1 90 ? 37.877 4.420 -36.905 1.00 15.74 189 GLN B C 1
ATOM 1444 O O . GLN B 1 90 ? 38.066 3.584 -37.791 1.00 16.72 189 GLN B O 1
ATOM 1450 N N . GLY B 1 91 ? 38.329 4.280 -35.664 1.00 14.26 190 GLY B N 1
ATOM 1451 C CA . GLY B 1 91 ? 39.074 3.097 -35.274 1.00 13.48 190 GLY B CA 1
ATOM 1452 C C . GLY B 1 91 ? 38.255 1.837 -35.478 1.00 13.03 190 GLY B C 1
ATOM 1453 O O . GLY B 1 91 ? 38.721 0.883 -36.089 1.00 14.73 190 GLY B O 1
ATOM 1454 N N . PHE B 1 92 ? 37.032 1.829 -34.962 1.00 14.75 191 PHE B N 1
ATOM 1455 C CA . PHE B 1 92 ? 36.163 0.670 -35.117 1.00 13.05 191 PHE B CA 1
ATOM 1456 C C . PHE B 1 92 ? 35.792 0.467 -36.584 1.00 12.23 191 PHE B C 1
ATOM 1457 O O . PHE B 1 92 ? 35.698 -0.668 -37.053 1.00 13.30 191 PHE B O 1
ATOM 1465 N N . ALA B 1 93 ? 35.579 1.565 -37.308 1.00 14.27 192 ALA B N 1
ATOM 1466 C CA . ALA B 1 93 ? 35.225 1.476 -38.719 1.00 11.18 192 ALA B CA 1
ATOM 1467 C C . ALA B 1 93 ? 36.346 0.805 -39.506 1.00 12.50 192 ALA B C 1
ATOM 1468 O O . ALA B 1 93 ? 36.091 -0.071 -40.326 1.00 13.05 192 ALA B O 1
ATOM 1470 N N . ASN B 1 94 ? 37.588 1.212 -39.257 1.00 14.57 193 ASN B N 1
ATOM 1471 C CA . ASN B 1 94 ? 38.726 0.620 -39.954 1.00 16.57 193 ASN B CA 1
ATOM 1472 C C . ASN B 1 94 ? 38.850 -0.867 -39.646 1.00 15.57 193 ASN B C 1
ATOM 1473 O O . ASN B 1 94 ? 39.098 -1.673 -40.541 1.00 14.86 193 ASN B O 1
ATOM 1478 N N . LYS B 1 95 ? 38.696 -1.224 -38.376 1.00 13.35 194 LYS B N 1
ATOM 1479 C CA . LYS B 1 95 ? 38.791 -2.619 -37.971 1.00 11.97 194 LYS B CA 1
ATOM 1480 C C . LYS B 1 95 ? 37.680 -3.457 -38.599 1.00 13.06 194 LYS B C 1
ATOM 1481 O O . LYS B 1 95 ? 37.921 -4.576 -39.053 1.00 13.48 194 LYS B O 1
ATOM 1487 N N . LEU B 1 96 ? 36.465 -2.921 -38.627 1.00 13.59 195 LEU B N 1
ATOM 1488 C CA . LEU B 1 96 ? 35.354 -3.656 -39.220 1.00 13.53 195 LEU B CA 1
ATOM 1489 C C . LEU B 1 96 ? 35.560 -3.837 -40.719 1.00 16.35 195 LEU B C 1
ATOM 1490 O O . LEU B 1 96 ? 35.360 -4.929 -41.238 1.00 13.60 195 LEU B O 1
ATOM 1495 N N . ILE B 1 97 ? 35.977 -2.782 -41.413 1.00 13.25 196 ILE B N 1
ATOM 1496 C CA . ILE B 1 97 ? 36.201 -2.901 -42.848 1.00 11.82 196 ILE B CA 1
ATOM 1497 C C . ILE B 1 97 ? 37.277 -3.956 -43.128 1.00 14.65 196 ILE B C 1
ATOM 1498 O O . ILE B 1 97 ? 37.196 -4.687 -44.114 1.00 17.02 196 ILE B O 1
ATOM 1503 N N . SER B 1 98 ? 38.275 -4.040 -42.249 1.00 14.16 197 SER B N 1
ATOM 1504 C CA . SER B 1 98 ? 39.358 -5.008 -42.411 1.00 14.81 197 SER B CA 1
ATOM 1505 C C . SER B 1 98 ? 38.865 -6.447 -42.286 1.00 15.92 197 SER B C 1
ATOM 1506 O O . SER B 1 98 ? 39.539 -7.382 -42.726 1.00 19.94 197 SER B O 1
ATOM 1509 N N . LEU B 1 99 ? 37.685 -6.618 -41.696 1.00 15.49 198 LEU B N 1
ATOM 1510 C CA . LEU B 1 99 ? 37.100 -7.936 -41.487 1.00 16.75 198 LEU B CA 1
ATOM 1511 C C . LEU B 1 99 ? 35.890 -8.195 -42.381 1.00 15.39 198 LEU B C 1
ATOM 1512 O O . LEU B 1 99 ? 35.242 -9.236 -42.265 1.00 21.64 198 LEU B O 1
ATOM 1517 N N . LEU B 1 100 ? 35.587 -7.253 -43.267 1.00 13.50 199 LEU B N 1
ATOM 1518 C CA . LEU B 1 100 ? 34.446 -7.403 -44.172 1.00 18.35 199 LEU B CA 1
ATOM 1519 C C . LEU B 1 100 ? 34.864 -7.430 -45.638 1.00 30.34 199 LEU B C 1
ATOM 1520 O O . LEU B 1 100 ? 34.455 -8.375 -46.348 1.00 31.59 199 LEU B O 1
ATOM 1525 N N . GLY C 1 4 ? 13.389 -47.724 -37.288 1.00 44.29 203 GLY C N 1
ATOM 1526 C CA . GLY C 1 4 ? 13.789 -46.883 -36.123 1.00 39.82 203 GLY C CA 1
ATOM 1527 C C . GLY C 1 4 ? 14.972 -45.985 -36.433 1.00 30.22 203 GLY C C 1
ATOM 1528 O O . GLY C 1 4 ? 15.715 -45.590 -35.535 1.00 40.83 203 GLY C O 1
ATOM 1529 N N A MET C 1 5 ? 15.137 -45.629 -37.701 0.50 25.68 204 MET C N 1
ATOM 1530 N N B MET C 1 5 ? 15.154 -45.692 -37.718 0.50 17.95 204 MET C N 1
ATOM 1531 C CA A MET C 1 5 ? 16.242 -44.767 -38.101 0.50 16.05 204 MET C CA 1
ATOM 1532 C CA B MET C 1 5 ? 16.246 -44.846 -38.190 0.50 21.45 204 MET C CA 1
ATOM 1533 C C A MET C 1 5 ? 15.780 -43.831 -39.211 0.50 13.92 204 MET C C 1
ATOM 1534 C C B MET C 1 5 ? 15.735 -43.935 -39.304 0.50 15.66 204 MET C C 1
ATOM 1535 O O A MET C 1 5 ? 16.553 -43.446 -40.092 0.50 10.94 204 MET C O 1
ATOM 1536 O O B MET C 1 5 ? 16.430 -43.669 -40.285 0.50 24.16 204 MET C O 1
ATOM 1545 N N . GLU C 1 6 ? 14.507 -43.458 -39.145 1.00 19.20 205 GLU C N 1
ATOM 1546 C CA . GLU C 1 6 ? 13.905 -42.582 -40.137 1.00 14.54 205 GLU C CA 1
ATOM 1547 C C . GLU C 1 6 ? 14.633 -41.246 -40.305 1.00 13.21 205 GLU C C 1
ATOM 1548 O O . GLU C 1 6 ? 14.539 -40.626 -41.364 1.00 16.32 205 GLU C O 1
ATOM 1554 N N . TRP C 1 7 ? 15.351 -40.800 -39.275 1.00 13.73 206 TRP C N 1
ATOM 1555 C CA . TRP C 1 7 ? 16.057 -39.521 -39.365 1.00 14.58 206 TRP C CA 1
ATOM 1556 C C . TRP C 1 7 ? 17.111 -39.500 -40.468 1.00 12.98 206 TRP C C 1
ATOM 1557 O O . TRP C 1 7 ? 17.347 -38.461 -41.086 1.00 13.29 206 TRP C O 1
ATOM 1568 N N . PHE C 1 8 ? 17.745 -40.645 -40.710 1.00 14.61 207 PHE C N 1
ATOM 1569 C CA . PHE C 1 8 ? 18.805 -40.742 -41.711 1.00 15.29 207 PHE C CA 1
ATOM 1570 C C . PHE C 1 8 ? 18.350 -40.387 -43.128 1.00 21.45 207 PHE C C 1
ATOM 1571 O O . PHE C 1 8 ? 18.896 -39.469 -43.751 1.00 14.88 207 PHE C O 1
ATOM 1579 N N . PRO C 1 9 ? 17.355 -41.110 -43.671 1.00 15.26 208 PRO C N 1
ATOM 1580 C CA . PRO C 1 9 ? 16.925 -40.754 -45.025 1.00 13.36 208 PRO C CA 1
ATOM 15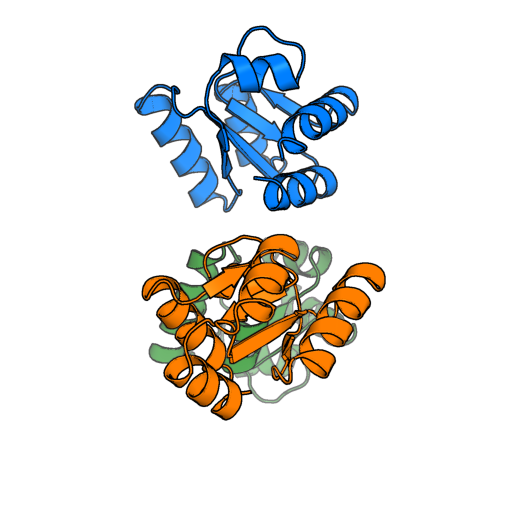81 C C . PRO C 1 9 ? 16.281 -39.364 -45.079 1.00 17.82 208 PRO C C 1
ATOM 1582 O O . PRO C 1 9 ? 16.369 -38.672 -46.094 1.00 17.41 208 PRO C O 1
ATOM 1586 N N . LEU C 1 10 ? 15.639 -38.954 -43.987 1.00 12.94 209 LEU C N 1
ATOM 1587 C CA . LEU C 1 10 ? 14.996 -37.645 -43.944 1.00 13.41 209 LEU C CA 1
ATOM 1588 C C . LEU C 1 10 ? 16.012 -36.510 -44.072 1.00 14.96 209 LEU C C 1
ATOM 1589 O O . LEU C 1 10 ? 15.810 -35.575 -44.844 1.00 19.26 209 LEU C O 1
ATOM 1594 N N . LEU C 1 11 ? 17.106 -36.592 -43.320 1.00 14.98 210 LEU C N 1
ATOM 1595 C CA . LEU C 1 11 ? 18.128 -35.553 -43.386 1.00 13.85 210 LEU C CA 1
ATOM 1596 C C . LEU C 1 11 ? 18.767 -35.530 -44.775 1.00 19.68 210 LEU C C 1
ATOM 1597 O O . LEU C 1 11 ? 19.200 -34.478 -45.249 1.00 14.56 210 LEU C O 1
ATOM 1602 N N . GLY C 1 12 ? 18.831 -36.688 -45.427 1.00 15.48 211 GLY C N 1
ATOM 1603 C CA . GLY C 1 12 ? 19.398 -36.735 -46.763 1.00 16.56 211 GLY C CA 1
ATOM 1604 C C . GLY C 1 12 ? 18.508 -35.951 -47.712 1.00 14.90 211 GLY C C 1
ATOM 1605 O O . GLY C 1 12 ? 18.986 -35.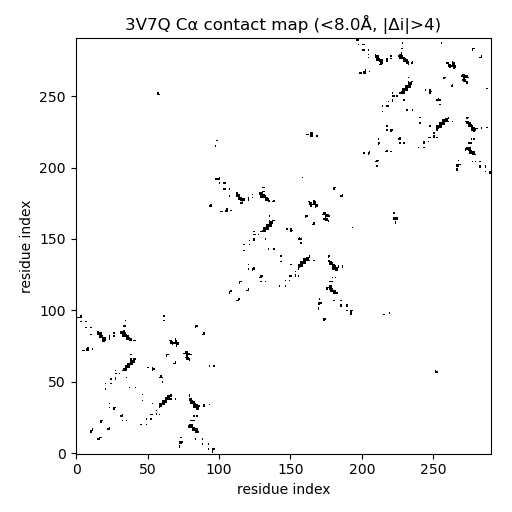196 -48.561 1.00 15.63 211 GLY C O 1
ATOM 1606 N N . LEU C 1 13 ? 17.200 -36.142 -47.566 1.00 14.22 212 LEU C N 1
ATOM 1607 C CA . LEU C 1 13 ? 16.219 -35.443 -48.385 1.00 15.94 212 LEU C CA 1
ATOM 1608 C C . LEU C 1 13 ? 16.300 -33.943 -48.129 1.00 12.64 212 LEU C C 1
ATOM 1609 O O . LEU C 1 13 ? 16.184 -33.136 -49.052 1.00 15.71 212 LEU C O 1
ATOM 1614 N N . ALA C 1 14 ? 16.498 -33.571 -46.869 1.00 14.97 213 ALA C N 1
ATOM 1615 C CA . ALA C 1 14 ? 16.605 -32.163 -46.511 1.00 12.48 213 ALA C CA 1
ATOM 1616 C C . ALA C 1 14 ? 17.824 -31.555 -47.193 1.00 15.73 213 ALA C C 1
ATOM 1617 O O . ALA C 1 14 ? 17.787 -30.419 -47.648 1.00 14.46 213 ALA C O 1
ATOM 1619 N N . ASN C 1 15 ? 18.904 -32.325 -47.275 1.00 13.37 214 ASN C N 1
ATOM 1620 C CA . ASN C 1 15 ? 20.118 -31.835 -47.915 1.00 13.10 214 ASN C CA 1
ATOM 1621 C C . ASN C 1 15 ? 19.927 -31.662 -49.423 1.00 16.70 214 ASN C C 1
ATOM 1622 O O . ASN C 1 15 ? 20.434 -30.703 -50.019 1.00 16.54 214 ASN C O 1
ATOM 1627 N N A ARG C 1 16 ? 19.197 -32.588 -50.038 0.50 11.39 215 ARG C N 1
ATOM 1628 N N B ARG C 1 16 ? 19.195 -32.588 -50.035 0.50 30.44 215 ARG C N 1
ATOM 1629 C CA A ARG C 1 16 ? 18.945 -32.521 -51.473 0.50 11.45 215 ARG C CA 1
ATOM 1630 C CA B ARG C 1 16 ? 18.935 -32.531 -51.468 0.50 33.26 215 ARG C CA 1
ATOM 1631 C C A ARG C 1 16 ? 18.075 -31.309 -51.791 0.50 12.15 215 ARG C C 1
ATOM 1632 C C B ARG C 1 16 ? 18.054 -31.331 -51.797 0.50 37.48 215 ARG C C 1
ATOM 1633 O O A ARG C 1 16 ? 18.120 -30.776 -52.900 0.50 21.22 215 ARG C O 1
ATOM 1634 O O B ARG C 1 16 ? 18.068 -30.830 -52.922 0.50 27.90 215 ARG C O 1
ATOM 1649 N N . ALA C 1 17 ? 17.285 -30.882 -50.808 1.00 15.79 216 ALA C N 1
ATOM 1650 C CA . ALA C 1 17 ? 16.401 -29.728 -50.971 1.00 15.17 216 ALA C CA 1
ATOM 1651 C C . ALA C 1 17 ? 17.127 -28.452 -50.536 1.00 14.16 216 ALA C C 1
ATOM 1652 O O . ALA C 1 17 ? 16.508 -27.401 -50.342 1.00 15.74 216 ALA C O 1
ATOM 1654 N N . ARG C 1 18 ? 18.440 -28.571 -50.364 1.00 15.01 217 ARG C N 1
ATOM 1655 C CA . ARG C 1 18 ? 19.301 -27.457 -49.976 1.00 14.11 217 ARG C CA 1
ATOM 1656 C C . ARG C 1 18 ? 18.937 -26.817 -48.640 1.00 13.26 217 ARG C C 1
ATOM 1657 O O . ARG C 1 18 ? 19.113 -25.611 -48.453 1.00 16.07 217 ARG C O 1
ATOM 1665 N N . LYS C 1 19 ? 18.453 -27.631 -47.705 1.00 11.55 218 LYS C N 1
ATOM 1666 C CA . LYS C 1 19 ? 18.065 -27.130 -46.388 1.00 11.04 218 LYS C CA 1
ATOM 1667 C C . LYS C 1 19 ? 19.049 -27.553 -45.294 1.00 16.09 218 LYS C C 1
ATOM 1668 O O . LYS C 1 19 ? 18.729 -27.498 -44.103 1.00 14.04 218 LYS C O 1
ATOM 1674 N N . VAL C 1 20 ? 20.247 -27.965 -45.700 1.00 13.97 219 VAL C N 1
ATOM 1675 C CA . VAL C 1 20 ? 21.268 -28.396 -44.755 1.00 15.47 219 VAL C CA 1
ATOM 1676 C C . VAL C 1 20 ? 22.606 -27.694 -44.938 1.00 15.17 219 VAL C C 1
ATOM 1677 O O . VAL C 1 20 ? 23.096 -27.541 -46.056 1.00 17.59 219 VAL C O 1
ATOM 1681 N N A VAL C 1 21 ? 23.191 -27.265 -43.827 0.50 14.09 220 VAL C N 1
ATOM 1682 N N B VAL C 1 21 ? 23.182 -27.257 -43.821 0.50 12.96 220 VAL C N 1
ATOM 1683 C CA A VAL C 1 21 ? 24.495 -26.623 -43.855 0.50 13.36 220 VAL C CA 1
ATOM 1684 C CA B VAL C 1 21 ? 24.479 -26.582 -43.805 0.50 14.51 220 VAL C CA 1
ATOM 1685 C C A VAL C 1 21 ? 25.350 -27.390 -42.856 0.50 10.18 220 VAL C C 1
ATOM 1686 C C B VAL C 1 21 ? 25.365 -27.337 -42.815 0.50 26.88 220 VAL C C 1
ATOM 1687 O O A VAL C 1 21 ? 24.852 -27.843 -41.822 0.50 9.85 220 VAL C O 1
ATOM 1688 O O B VAL C 1 21 ? 24.903 -27.722 -41.741 0.50 30.76 220 VAL C O 1
ATOM 1695 N N . SER C 1 22 ? 26.630 -27.552 -43.169 1.00 18.12 221 SER C N 1
ATOM 1696 C CA . SER C 1 22 ? 27.533 -28.274 -42.280 1.00 14.14 221 SER C CA 1
ATOM 1697 C C . SER C 1 22 ? 28.826 -27.526 -41.999 1.00 14.54 221 SER C C 1
ATOM 1698 O O . SER C 1 22 ? 29.239 -26.649 -42.767 1.00 16.86 221 SER C O 1
ATOM 1701 N N . GLY C 1 23 ? 29.457 -27.886 -40.886 1.00 18.82 222 GLY C N 1
ATOM 1702 C CA . GLY C 1 23 ? 30.697 -27.246 -40.485 1.00 20.29 222 GLY C CA 1
ATOM 1703 C C . GLY C 1 23 ? 30.428 -26.256 -39.370 1.00 22.88 222 GLY C C 1
ATOM 1704 O O . GLY C 1 23 ? 29.454 -25.503 -39.426 1.00 17.31 222 GLY C O 1
ATOM 1705 N N . GLU C 1 24 ? 31.297 -26.245 -38.364 1.00 21.06 223 GLU C N 1
ATOM 1706 C CA . GLU C 1 24 ? 31.142 -25.361 -37.215 1.00 24.08 223 GLU C CA 1
ATOM 1707 C C . GLU C 1 24 ? 30.922 -23.896 -37.588 1.00 18.35 223 GLU C C 1
ATOM 1708 O O . GLU C 1 24 ? 29.941 -23.282 -37.156 1.00 17.35 223 GLU C O 1
ATOM 1714 N N . ASP C 1 25 ? 31.834 -23.337 -38.377 1.00 19.04 224 ASP C N 1
ATOM 1715 C CA . ASP C 1 25 ? 31.735 -21.937 -38.782 1.00 24.39 224 ASP C CA 1
ATOM 1716 C C . ASP C 1 25 ? 30.429 -21.610 -39.498 1.00 17.51 224 ASP C C 1
ATOM 1717 O O . ASP C 1 25 ? 29.743 -20.646 -39.140 1.00 16.60 224 ASP C O 1
ATOM 1722 N N . LEU C 1 26 ? 30.079 -22.413 -40.497 1.00 19.37 225 LEU C N 1
ATOM 1723 C CA . LEU C 1 26 ? 28.857 -22.172 -41.248 1.00 17.19 225 LEU C CA 1
ATOM 1724 C C . LEU C 1 26 ? 27.592 -22.386 -40.424 1.00 14.08 225 LEU C C 1
ATOM 1725 O O . LEU C 1 26 ? 26.589 -21.710 -40.643 1.00 13.67 225 LEU C O 1
ATOM 1730 N N . VAL C 1 27 ? 27.631 -23.314 -39.474 1.00 13.12 226 VAL C N 1
ATOM 1731 C CA . VAL C 1 27 ? 26.463 -23.555 -38.636 1.00 11.79 226 VAL C CA 1
ATOM 1732 C C . VAL C 1 27 ? 26.230 -22.358 -37.722 1.00 12.80 226 VAL C C 1
ATOM 1733 O O . VAL C 1 27 ? 25.092 -21.922 -37.534 1.00 13.29 226 VAL C O 1
ATOM 1737 N N . ILE C 1 28 ? 27.308 -21.820 -37.159 1.0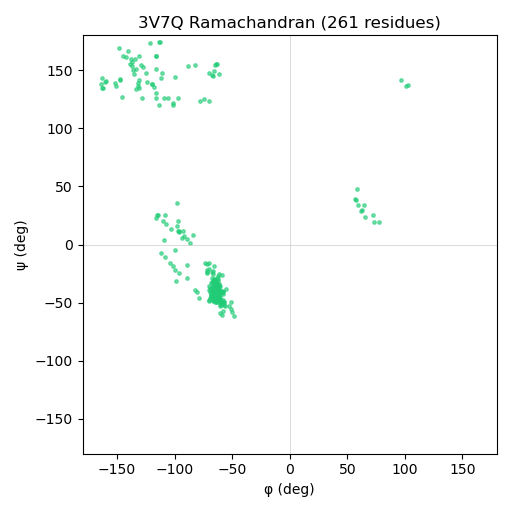0 11.57 227 ILE C N 1
ATOM 1738 C CA . ILE C 1 28 ? 27.203 -20.657 -36.287 1.00 13.07 227 ILE C CA 1
ATOM 1739 C C . ILE C 1 28 ? 26.652 -19.469 -37.067 1.00 10.54 227 ILE C C 1
ATOM 1740 O O . ILE C 1 28 ? 25.895 -18.657 -36.531 1.00 15.55 227 ILE C O 1
ATOM 1745 N N . LYS C 1 29 ? 27.022 -19.384 -38.343 1.00 14.62 228 LYS C N 1
ATOM 1746 C CA . LYS C 1 29 ? 26.548 -18.316 -39.213 1.00 11.98 228 LYS C CA 1
ATOM 1747 C C . LYS C 1 29 ? 25.039 -18.449 -39.406 1.00 11.88 228 LYS C C 1
ATOM 1748 O O . LYS C 1 29 ? 24.314 -17.457 -39.373 1.00 13.46 228 LYS C O 1
ATOM 1754 N N . GLU C 1 30 ? 24.564 -19.679 -39.597 1.00 12.22 229 GLU C N 1
ATOM 1755 C CA . GLU C 1 30 ? 23.132 -19.899 -39.787 1.00 13.24 229 GLU C CA 1
ATOM 1756 C C . GLU C 1 30 ? 22.372 -19.558 -38.519 1.00 11.15 229 GLU C C 1
ATOM 1757 O O . GLU C 1 30 ? 21.299 -18.957 -38.572 1.00 16.55 229 GLU C O 1
ATOM 1763 N N . ILE C 1 31 ? 22.935 -19.931 -37.375 1.00 14.78 230 ILE C N 1
ATOM 1764 C CA . ILE C 1 31 ? 22.301 -19.633 -36.098 1.00 14.31 230 ILE C CA 1
ATOM 1765 C C . ILE C 1 31 ? 22.174 -18.122 -35.880 1.00 14.06 230 ILE C C 1
ATOM 1766 O O . ILE C 1 31 ? 21.111 -17.626 -35.500 1.00 13.92 230 ILE C O 1
ATOM 1771 N N . ARG C 1 32 ? 23.255 -17.387 -36.128 1.00 11.53 231 ARG C N 1
ATOM 1772 C CA . ARG C 1 32 ? 23.237 -15.939 -35.948 1.00 15.05 231 ARG C CA 1
ATOM 1773 C C . ARG C 1 32 ? 22.324 -15.218 -36.942 1.00 12.55 231 ARG C C 1
ATOM 1774 O O . ARG C 1 32 ? 21.850 -14.113 -36.663 1.00 15.50 231 ARG C O 1
ATOM 1782 N N . ASN C 1 33 ? 22.096 -15.827 -38.104 1.00 12.00 232 ASN C N 1
ATOM 1783 C CA . ASN C 1 33 ? 21.214 -15.241 -39.109 1.00 13.48 232 ASN C CA 1
ATOM 1784 C C . ASN C 1 33 ? 19.770 -15.699 -38.884 1.00 12.40 232 ASN C C 1
ATOM 1785 O O . ASN C 1 33 ? 18.876 -15.380 -39.670 1.00 13.34 232 ASN C O 1
ATOM 1790 N N . ALA C 1 34 ? 19.551 -16.444 -37.803 1.00 10.54 233 ALA C N 1
ATOM 1791 C CA . ALA C 1 34 ? 18.220 -16.940 -37.449 1.00 13.47 233 ALA C CA 1
ATOM 1792 C C . ALA C 1 34 ? 17.623 -17.868 -38.504 1.00 16.64 233 ALA C C 1
ATOM 1793 O O . ALA C 1 34 ? 16.400 -17.951 -38.643 1.00 18.66 233 ALA C O 1
ATOM 1795 N N . ARG C 1 35 ? 18.478 -18.571 -39.240 1.00 11.85 234 ARG C N 1
ATOM 1796 C CA . ARG C 1 35 ? 17.997 -19.489 -40.267 1.00 14.43 234 ARG C CA 1
ATOM 1797 C C . ARG C 1 35 ? 18.028 -20.946 -39.806 1.00 15.46 234 ARG C C 1
ATOM 1798 O O . ARG C 1 35 ? 17.365 -21.805 -40.387 1.00 16.59 234 ARG C O 1
ATOM 1806 N N . ALA C 1 36 ? 18.801 -21.226 -38.765 1.00 14.40 235 ALA C N 1
ATOM 1807 C CA . ALA C 1 36 ? 18.886 -22.584 -38.245 1.00 14.00 235 ALA C CA 1
ATOM 1808 C C . ALA C 1 36 ? 17.659 -22.908 -37.400 1.00 14.28 235 ALA C C 1
ATOM 1809 O O . ALA C 1 36 ? 17.353 -22.207 -36.429 1.00 14.57 235 ALA C O 1
ATOM 1811 N N . LYS C 1 37 ? 16.956 -23.972 -37.780 1.00 12.68 236 LYS C N 1
ATOM 1812 C CA . LYS C 1 37 ? 15.763 -24.412 -37.065 1.00 11.76 236 LYS C CA 1
ATOM 1813 C C . LYS C 1 37 ? 16.070 -25.640 -36.204 1.00 15.18 236 LYS C C 1
ATOM 1814 O O . LYS C 1 37 ? 15.294 -26.002 -35.321 1.00 15.01 236 LYS C O 1
ATOM 1820 N N . LEU C 1 38 ? 17.204 -26.279 -36.477 1.00 11.37 237 LEU C N 1
ATOM 1821 C CA . LEU C 1 38 ? 17.655 -27.452 -35.730 1.00 12.41 237 LEU C CA 1
ATOM 1822 C C . LEU C 1 38 ? 19.129 -27.683 -36.014 1.00 10.60 237 LEU C C 1
ATOM 1823 O O . LEU C 1 38 ? 19.577 -27.557 -37.149 1.00 13.83 237 LEU C O 1
ATOM 1828 N N . VAL C 1 39 ? 19.882 -28.008 -34.972 1.00 11.65 238 VAL C N 1
ATOM 1829 C CA . VAL C 1 39 ? 21.295 -28.295 -35.130 1.00 13.01 238 VAL C CA 1
ATOM 1830 C C . VAL C 1 39 ? 21.529 -29.726 -34.662 1.00 14.36 238 VAL C C 1
ATOM 1831 O O . VAL C 1 39 ? 20.958 -30.158 -33.658 1.00 15.24 238 VAL C O 1
ATOM 1835 N N . LEU C 1 40 ? 22.342 -30.460 -35.412 1.00 13.51 239 LEU C N 1
ATOM 1836 C CA . LEU C 1 40 ? 22.682 -31.839 -35.080 1.00 17.74 239 LEU C CA 1
ATOM 1837 C C . LEU C 1 40 ? 24.181 -31.938 -34.835 1.00 20.19 239 LEU C C 1
ATOM 1838 O O . LEU C 1 40 ? 24.986 -31.557 -35.688 1.00 19.37 239 LEU C O 1
ATOM 1843 N N A LEU C 1 41 ? 24.551 -32.455 -33.668 0.50 11.17 240 LEU C N 1
ATOM 1844 N N B LEU C 1 41 ? 24.543 -32.447 -33.661 0.50 47.48 240 LEU C N 1
ATOM 1845 C CA A LEU C 1 41 ? 25.952 -32.606 -33.297 0.50 9.93 240 LEU C CA 1
ATOM 1846 C CA B LEU C 1 41 ? 25.938 -32.623 -33.270 0.50 46.85 240 LEU C CA 1
ATOM 1847 C C A LEU C 1 41 ? 26.237 -34.080 -33.026 0.50 13.33 240 LEU C C 1
ATOM 1848 C C B LEU C 1 41 ? 26.226 -34.101 -33.044 0.50 46.46 240 LEU C C 1
ATOM 1849 O O A LEU C 1 41 ? 25.362 -34.811 -32.568 0.50 19.18 240 LEU C O 1
ATOM 1850 O O B LEU C 1 41 ? 25.344 -34.854 -32.632 0.50 51.36 240 LEU C O 1
ATOM 1859 N N . THR C 1 42 ? 27.458 -34.516 -33.316 1.00 23.21 241 THR C N 1
ATOM 1860 C CA . THR C 1 42 ? 27.841 -35.905 -33.105 1.00 23.63 241 THR C CA 1
ATOM 1861 C C . THR C 1 42 ? 28.367 -36.044 -31.681 1.00 24.46 241 THR C C 1
ATOM 1862 O O . THR C 1 42 ? 28.874 -35.082 -31.101 1.00 26.31 241 THR C O 1
ATOM 1866 N N . GLU C 1 43 ? 28.229 -37.234 -31.109 1.00 26.76 242 GLU C N 1
ATOM 1867 C CA . GLU C 1 43 ? 28.697 -37.467 -29.750 1.00 28.12 242 GLU C CA 1
ATOM 1868 C C . GLU C 1 43 ? 30.222 -37.514 -29.695 1.00 31.10 242 GLU C C 1
ATOM 1869 O O . GLU C 1 43 ? 30.815 -37.392 -28.624 1.00 40.63 242 GLU C O 1
ATOM 1875 N N . ASP C 1 44 ? 30.854 -37.682 -30.854 1.00 30.22 243 ASP C N 1
ATOM 1876 C CA . ASP C 1 44 ? 32.311 -37.737 -30.919 1.00 39.02 243 ASP C CA 1
ATOM 1877 C C . ASP C 1 44 ? 32.916 -36.380 -31.265 1.00 39.58 243 ASP C C 1
ATOM 1878 O O . ASP C 1 44 ? 34.106 -36.279 -31.561 1.00 42.56 243 ASP C O 1
ATOM 1883 N N . ALA C 1 45 ? 32.089 -35.338 -31.229 1.00 26.71 244 ALA C N 1
ATOM 1884 C CA . ALA C 1 45 ? 32.547 -33.984 -31.524 1.00 31.19 244 ALA C CA 1
ATOM 1885 C C . ALA C 1 45 ? 33.497 -33.511 -30.425 1.00 28.17 244 ALA C C 1
ATOM 1886 O O . ALA C 1 45 ? 33.323 -33.856 -29.256 1.00 43.80 244 ALA C O 1
ATOM 1888 N N . SER C 1 46 ? 34.498 -32.721 -30.799 1.00 34.81 245 SER C N 1
ATOM 1889 C CA . SER C 1 46 ? 35.453 -32.212 -29.821 1.00 27.96 245 SER C CA 1
ATOM 1890 C C . SER C 1 46 ? 34.706 -31.361 -28.803 1.00 30.06 245 SER C C 1
ATOM 1891 O O . SER C 1 46 ? 33.719 -30.710 -29.138 1.00 31.62 245 SER C O 1
ATOM 1894 N N . SER C 1 47 ? 35.175 -31.373 -27.560 1.00 34.10 246 SER C N 1
ATOM 1895 C CA . SER C 1 47 ? 34.543 -30.600 -26.495 1.00 40.27 246 SER C CA 1
ATOM 1896 C C . SER C 1 47 ? 34.450 -29.122 -26.859 1.00 24.27 246 SER C C 1
ATOM 1897 O O . SER C 1 47 ? 33.459 -28.460 -26.549 1.00 42.44 246 SER C O 1
ATOM 1900 N N . ASN C 1 48 ? 35.487 -28.607 -27.512 1.00 38.68 247 ASN C N 1
ATOM 1901 C CA . ASN C 1 48 ? 35.515 -27.207 -27.917 1.00 46.04 247 ASN C CA 1
ATOM 1902 C C . ASN C 1 48 ? 34.405 -26.910 -28.919 1.00 40.37 247 ASN C C 1
ATOM 1903 O O . ASN C 1 48 ? 33.732 -25.883 -28.827 1.00 27.04 247 ASN C O 1
ATOM 1908 N N . THR C 1 49 ? 34.220 -27.814 -29.878 1.00 32.12 248 THR C N 1
ATOM 1909 C CA . THR C 1 49 ? 33.185 -27.653 -30.891 1.00 30.20 248 THR C CA 1
ATOM 1910 C C . THR C 1 49 ? 31.803 -27.788 -30.262 1.00 31.99 248 THR C C 1
ATOM 1911 O O . THR C 1 49 ? 30.893 -27.011 -30.559 1.00 24.47 248 THR C O 1
ATOM 1915 N N . ALA C 1 50 ? 31.653 -28.780 -29.392 1.00 28.93 249 ALA C N 1
ATOM 1916 C CA . ALA C 1 50 ? 30.385 -29.017 -28.720 1.00 20.95 249 ALA C CA 1
ATOM 1917 C C . ALA C 1 50 ? 29.992 -27.822 -27.864 1.00 26.46 249 ALA C C 1
ATOM 1918 O O . ALA C 1 50 ? 28.856 -27.353 -27.923 1.00 23.31 249 ALA C O 1
ATOM 1920 N N . LYS C 1 51 ? 30.934 -27.325 -27.068 1.00 25.42 250 LYS C N 1
ATOM 1921 C CA . LYS C 1 51 ? 30.663 -26.185 -26.200 1.00 26.81 250 LYS C CA 1
ATOM 1922 C C . LYS C 1 51 ? 30.267 -24.950 -27.001 1.00 18.99 250 LYS C C 1
ATOM 1923 O O . LYS C 1 51 ? 29.230 -24.337 -26.740 1.00 25.54 250 LYS C O 1
ATOM 1929 N N . LYS C 1 52 ? 31.096 -24.587 -27.977 1.00 22.45 251 LYS C N 1
ATOM 1930 C CA . LYS C 1 52 ? 30.835 -23.416 -28.808 1.00 26.51 251 LYS C CA 1
ATOM 1931 C C . LYS C 1 52 ? 29.484 -23.501 -29.508 1.00 21.84 251 LYS C C 1
ATOM 1932 O O . LYS C 1 52 ? 28.677 -22.576 -29.427 1.00 22.94 251 LYS C O 1
ATOM 1934 N N . VAL C 1 53 ? 29.239 -24.615 -30.191 1.00 18.97 252 VAL C N 1
ATOM 1935 C CA . VAL C 1 53 ? 27.984 -24.793 -30.910 1.00 19.86 252 VAL C CA 1
ATOM 1936 C C . VAL C 1 53 ? 26.763 -24.805 -29.996 1.00 14.83 252 VAL C C 1
ATOM 1937 O O . VAL C 1 53 ? 25.783 -24.100 -30.263 1.00 19.36 252 VAL C O 1
ATOM 1941 N N . THR C 1 54 ? 26.813 -25.597 -28.927 1.00 19.10 253 THR C N 1
ATOM 1942 C CA . THR C 1 54 ? 25.690 -25.677 -28.000 1.00 18.56 253 THR C CA 1
ATOM 1943 C C . THR C 1 54 ? 25.425 -24.357 -27.278 1.00 22.83 253 THR C C 1
ATOM 1944 O O . THR C 1 54 ? 24.272 -24.024 -26.990 1.00 18.87 253 THR C O 1
ATOM 1948 N N . ASP C 1 55 ? 26.480 -23.600 -26.986 1.00 20.25 254 ASP C N 1
ATOM 1949 C CA . ASP C 1 55 ? 26.302 -22.315 -26.320 1.00 23.87 254 ASP C CA 1
ATOM 1950 C C . ASP C 1 55 ? 25.495 -21.389 -27.223 1.00 17.39 254 ASP C C 1
ATOM 1951 O O . ASP C 1 55 ? 24.603 -20.679 -26.758 1.00 20.04 254 ASP C O 1
ATOM 1956 N N . LYS C 1 56 ? 25.818 -21.398 -28.514 1.00 18.97 255 LYS C N 1
ATOM 1957 C CA . LYS C 1 56 ? 25.113 -20.565 -29.481 1.00 15.68 255 LYS C CA 1
ATOM 1958 C C . LYS C 1 56 ? 23.650 -20.988 -29.606 1.00 18.28 255 LYS C C 1
ATOM 1959 O O . LYS C 1 56 ? 22.752 -20.147 -29.615 1.00 16.39 255 LYS C O 1
ATOM 1965 N N . CYS C 1 57 ? 23.407 -22.293 -29.704 1.00 20.83 256 CYS C N 1
ATOM 1966 C CA . CYS C 1 57 ? 22.039 -22.787 -29.827 1.00 19.49 256 CYS C CA 1
ATOM 1967 C C . CYS C 1 57 ? 21.185 -22.338 -28.653 1.00 16.08 256 CYS C C 1
ATOM 1968 O O . CYS C 1 57 ? 20.072 -21.842 -28.828 1.00 19.19 256 CYS C O 1
ATOM 1971 N N . ASN C 1 58 ? 21.710 -22.515 -27.448 1.00 18.59 257 ASN C N 1
ATOM 1972 C CA . ASN C 1 58 ? 20.980 -22.126 -26.254 1.00 19.19 257 ASN C CA 1
ATOM 1973 C C . ASN C 1 58 ? 20.703 -20.626 -26.221 1.00 23.26 257 ASN C C 1
ATOM 1974 O O . ASN C 1 58 ? 19.598 -20.198 -25.889 1.00 18.29 257 ASN C O 1
ATOM 1979 N N . TYR C 1 59 ? 21.703 -19.824 -26.573 1.00 17.46 258 TYR C N 1
ATOM 1980 C CA . TYR C 1 59 ? 21.530 -18.380 -26.546 1.00 18.14 258 TYR C CA 1
ATOM 1981 C C . TYR C 1 59 ? 20.476 -17.898 -27.534 1.00 16.94 258 TYR C C 1
ATOM 1982 O O . TYR C 1 59 ? 19.685 -17.015 -27.211 1.00 17.01 258 TYR C O 1
ATOM 1991 N N . TYR C 1 60 ? 20.464 -18.482 -28.730 1.00 16.72 259 TYR C N 1
ATOM 1992 C CA . TYR C 1 60 ? 19.508 -18.088 -29.761 1.00 15.39 259 TYR C CA 1
ATOM 1993 C C . TYR C 1 60 ? 18.262 -18.968 -29.873 1.00 18.22 259 TYR C C 1
ATOM 1994 O O . TYR C 1 60 ? 17.543 -18.912 -30.871 1.00 20.15 259 TYR C O 1
ATOM 2003 N N . LYS C 1 61 ? 18.015 -19.778 -28.848 1.00 17.79 260 LYS C N 1
ATOM 2004 C CA . LYS C 1 61 ? 16.841 -20.648 -28.793 1.00 16.31 260 LYS C CA 1
ATOM 2005 C C . LYS C 1 61 ? 16.685 -21.643 -29.944 1.00 13.84 260 LYS C C 1
ATOM 2006 O O . LYS C 1 61 ? 15.573 -21.901 -30.406 1.00 19.81 260 LYS C O 1
ATOM 2012 N N . VAL C 1 62 ? 17.794 -22.206 -30.405 1.00 14.37 261 VAL C N 1
ATOM 2013 C CA . VAL C 1 62 ? 17.736 -23.180 -31.482 1.00 12.65 261 VAL C CA 1
ATOM 2014 C C . VAL C 1 62 ? 17.853 -24.572 -30.884 1.00 16.45 261 VAL C C 1
ATOM 2015 O O . VAL C 1 62 ? 18.798 -24.863 -30.152 1.00 19.34 261 VAL C O 1
ATOM 2019 N N A PRO C 1 63 ? 16.895 -25.459 -31.195 0.50 17.67 262 PRO C N 1
ATOM 2020 N N B PRO C 1 63 ? 16.878 -25.446 -31.161 0.50 16.78 262 PRO C N 1
ATOM 2021 C CA A PRO C 1 63 ? 16.907 -26.834 -30.684 0.50 21.10 262 PRO C CA 1
ATOM 2022 C CA B PRO C 1 63 ? 16.980 -26.788 -30.594 0.50 13.32 262 PRO C CA 1
ATOM 2023 C C A PRO C 1 63 ? 18.066 -27.635 -31.280 0.50 31.81 262 PRO C C 1
ATOM 2024 C C B PRO C 1 63 ? 18.126 -27.559 -31.232 0.50 9.00 262 PRO C C 1
ATOM 2025 O O A PRO C 1 63 ? 18.389 -27.478 -32.459 0.50 27.15 262 PRO C O 1
ATOM 2026 O O B PRO C 1 63 ? 18.499 -27.312 -32.379 0.50 7.51 262 PRO C O 1
ATOM 2033 N N . TYR C 1 64 ? 18.695 -28.485 -30.474 1.00 17.62 263 TYR C N 1
ATOM 2034 C CA . TYR C 1 64 ? 19.785 -29.300 -30.977 1.00 17.37 263 TYR C CA 1
ATOM 2035 C C . TYR C 1 64 ? 19.613 -30.713 -30.466 1.00 20.83 263 TYR C C 1
ATOM 2036 O O . TYR C 1 64 ? 19.046 -30.927 -29.394 1.00 21.05 263 TYR C O 1
ATOM 2045 N N . LYS C 1 65 ? 20.075 -31.670 -31.261 1.00 16.38 264 LYS C N 1
ATOM 2046 C CA . LYS C 1 65 ? 19.995 -33.082 -30.913 1.00 20.23 264 LYS C CA 1
ATOM 2047 C C . LYS C 1 65 ? 21.328 -33.695 -31.291 1.00 16.80 264 LYS C C 1
ATOM 2048 O O . LYS C 1 65 ? 22.047 -33.162 -32.138 1.00 20.83 264 LYS C O 1
ATOM 2054 N N . LYS C 1 66 ? 21.669 -34.816 -30.670 1.00 20.06 265 LYS C N 1
ATOM 2055 C CA . LYS C 1 66 ? 22.929 -35.456 -30.997 1.00 20.80 265 LYS C CA 1
ATOM 2056 C C . LYS C 1 66 ? 22.734 -36.772 -31.722 1.00 16.67 265 LYS C C 1
ATOM 2057 O O . LYS C 1 66 ? 21.748 -37.475 -31.508 1.00 23.61 265 LYS C O 1
ATOM 2063 N N . VAL C 1 67 ? 23.668 -37.082 -32.613 1.00 18.29 266 VAL C N 1
ATOM 2064 C CA . VAL C 1 67 ? 23.624 -38.330 -33.356 1.00 21.76 266 VAL C CA 1
ATOM 2065 C C . VAL C 1 67 ? 24.856 -39.121 -32.948 1.00 23.54 266 VAL C C 1
ATOM 2066 O O . VAL C 1 67 ? 25.811 -38.564 -32.407 1.00 22.11 266 VAL C O 1
ATOM 2070 N N . GLU C 1 68 ? 24.820 -40.417 -33.222 1.00 28.49 267 GLU C N 1
ATOM 2071 C CA . GLU C 1 68 ? 25.880 -41.348 -32.862 1.00 28.27 267 GLU C CA 1
ATOM 2072 C C . GLU C 1 68 ? 27.319 -40.959 -33.204 1.00 22.94 267 GLU C C 1
ATOM 2073 O O . GLU C 1 68 ? 28.152 -40.815 -32.307 1.00 35.73 267 GLU C O 1
ATOM 2079 N N . SER C 1 69 ? 27.618 -40.786 -34.489 1.00 24.77 268 SER C N 1
ATOM 2080 C CA . SER C 1 69 ? 28.981 -40.455 -34.897 1.00 25.33 268 SER C CA 1
ATOM 2081 C C . SER C 1 69 ? 29.068 -39.575 -36.136 1.00 24.05 268 SER C C 1
ATOM 2082 O O . SER C 1 69 ? 28.080 -39.370 -36.837 1.00 21.31 268 SER C O 1
ATOM 2085 N N . ARG C 1 70 ? 30.269 -39.075 -36.406 1.00 25.95 269 ARG C N 1
ATOM 2086 C CA . ARG C 1 70 ? 30.499 -38.223 -37.562 1.00 28.56 269 ARG C CA 1
ATOM 2087 C C . ARG C 1 70 ? 30.394 -39.038 -38.842 1.00 27.18 269 ARG C C 1
ATOM 2088 O O . ARG C 1 70 ? 30.165 -38.496 -39.923 1.00 18.76 269 ARG C O 1
ATOM 2096 N N . ALA C 1 71 ? 30.563 -40.350 -38.721 1.00 24.25 270 ALA C N 1
ATOM 2097 C CA . ALA C 1 71 ? 30.463 -41.214 -39.881 1.00 17.89 270 ALA C CA 1
ATOM 2098 C C . ALA C 1 71 ? 29.010 -41.257 -40.331 1.00 18.50 270 ALA C C 1
ATOM 2099 O O . ALA C 1 71 ? 28.712 -41.057 -41.507 1.00 17.16 270 ALA C O 1
ATOM 2101 N N . VAL C 1 72 ? 28.102 -41.493 -39.390 1.00 17.30 271 VAL C N 1
ATOM 2102 C CA . VAL C 1 72 ? 26.691 -41.565 -39.731 1.00 17.37 271 VAL C CA 1
ATOM 2103 C C . VAL C 1 72 ? 26.122 -40.197 -40.105 1.00 17.86 271 VAL C C 1
ATOM 2104 O O . VAL C 1 72 ? 25.276 -40.101 -40.992 1.00 14.63 271 VAL C O 1
ATOM 2108 N N . LEU C 1 73 ? 26.591 -39.137 -39.454 1.00 16.16 272 LEU C N 1
ATOM 2109 C CA . LEU C 1 73 ? 26.076 -37.809 -39.778 1.00 13.68 272 LEU C CA 1
ATOM 2110 C C . LEU C 1 73 ? 26.523 -37.419 -41.179 1.00 20.21 272 LEU C C 1
ATOM 2111 O O . LEU C 1 73 ? 25.732 -36.939 -41.984 1.00 16.28 272 LEU C O 1
ATOM 2116 N N . GLY C 1 74 ? 27.795 -37.642 -41.479 1.00 17.02 273 GLY C N 1
ATOM 2117 C CA . GLY C 1 74 ? 28.286 -37.308 -42.799 1.00 15.23 273 GLY C CA 1
ATOM 2118 C C . GLY C 1 74 ? 27.596 -38.125 -43.873 1.00 14.26 273 GLY C C 1
ATOM 2119 O O . GLY C 1 74 ? 27.156 -37.593 -44.893 1.00 19.11 273 GLY C O 1
ATOM 2120 N N . ARG C 1 75 ? 27.489 -39.431 -43.640 1.00 13.59 274 ARG C N 1
ATOM 2121 C CA . ARG C 1 75 ? 26.858 -40.321 -44.600 1.00 16.87 274 ARG C CA 1
ATOM 2122 C C . ARG C 1 75 ? 25.401 -39.978 -44.867 1.00 14.32 274 ARG C C 1
ATOM 2123 O O . ARG C 1 75 ? 24.924 -40.131 -45.987 1.00 14.16 274 ARG C O 1
ATOM 2131 N N . SER C 1 76 ? 24.699 -39.504 -43.845 1.00 14.75 275 SER C N 1
ATOM 2132 C CA . SER C 1 76 ? 23.297 -39.144 -44.016 1.00 18.04 275 SER C CA 1
ATOM 2133 C C . SER C 1 76 ? 23.138 -38.070 -45.091 1.00 16.12 275 SER C C 1
ATOM 2134 O O . SER C 1 76 ? 22.088 -37.970 -45.715 1.00 18.28 275 SER C O 1
ATOM 2137 N N . ILE C 1 77 ? 24.177 -37.263 -45.302 1.00 19.22 276 ILE C N 1
ATOM 2138 C CA . ILE C 1 77 ? 24.108 -36.221 -46.320 1.00 15.84 276 ILE C CA 1
ATOM 2139 C C . ILE C 1 77 ? 25.085 -36.455 -47.471 1.00 25.35 276 ILE C C 1
ATOM 2140 O O . ILE C 1 77 ? 25.506 -35.516 -48.148 1.00 20.59 276 ILE C O 1
ATOM 2145 N N . GLY C 1 78 ? 25.437 -37.723 -47.679 1.00 19.51 277 GLY C N 1
ATOM 2146 C CA . GLY C 1 78 ? 26.319 -38.101 -48.771 1.00 21.06 277 GLY C CA 1
ATOM 2147 C C . GLY C 1 78 ? 27.785 -37.744 -48.657 1.00 23.20 277 GLY C C 1
ATOM 2148 O O . GLY C 1 78 ? 28.468 -37.606 -49.670 1.00 28.90 277 GLY C O 1
ATOM 2149 N N . LYS C 1 79 ? 28.275 -37.600 -47.433 1.00 19.28 278 LYS C N 1
ATOM 2150 C CA . LYS C 1 79 ? 29.673 -37.256 -47.214 1.00 24.93 278 LYS C CA 1
ATOM 2151 C C . LYS C 1 79 ? 30.340 -38.337 -46.376 1.00 24.80 278 LYS C C 1
ATOM 2152 O O . LYS C 1 79 ? 29.677 -39.256 -45.895 1.00 26.76 278 LYS C O 1
ATOM 2158 N N . GLU C 1 80 ? 31.652 -38.231 -46.202 1.00 23.86 279 GLU C N 1
ATOM 2159 C CA . GLU C 1 80 ? 32.380 -39.215 -45.409 1.00 21.17 279 GLU C CA 1
ATOM 2160 C C . GLU C 1 80 ? 32.291 -38.941 -43.910 1.00 22.16 279 GLU C C 1
ATOM 2161 O O . GLU C 1 80 ? 32.160 -39.867 -43.109 1.00 25.28 279 GLU C O 1
ATOM 2167 N N . ALA C 1 81 ? 32.353 -37.672 -43.522 1.00 20.41 280 ALA C N 1
ATOM 2168 C CA . ALA C 1 81 ? 32.283 -37.335 -42.108 1.00 19.29 280 ALA C CA 1
ATOM 2169 C C . ALA C 1 81 ? 31.904 -35.884 -41.845 1.00 20.91 280 ALA C C 1
ATOM 2170 O O . ALA C 1 81 ? 32.364 -34.975 -42.533 1.00 21.74 280 ALA C O 1
ATOM 2172 N N . ARG C 1 82 ? 31.061 -35.686 -40.837 1.00 17.91 281 ARG C N 1
ATOM 2173 C CA . ARG C 1 82 ? 30.617 -34.360 -40.422 1.00 17.91 281 ARG C CA 1
ATOM 2174 C C . ARG C 1 82 ? 30.371 -34.403 -38.923 1.00 15.59 281 ARG C C 1
ATOM 2175 O O . ARG C 1 82 ? 29.835 -35.380 -38.402 1.00 19.69 281 ARG C O 1
ATOM 2183 N N A VAL C 1 83 ? 30.766 -33.339 -38.234 0.50 18.32 282 VAL C N 1
ATOM 2184 N N B VAL C 1 83 ? 30.764 -33.341 -38.227 0.50 29.88 282 VAL C N 1
ATOM 2185 C CA A VAL C 1 83 ? 30.596 -33.252 -36.789 0.50 8.29 282 VAL C CA 1
ATOM 2186 C CA B VAL C 1 83 ? 30.577 -33.274 -36.782 0.50 36.56 282 VAL C CA 1
ATOM 2187 C C A VAL C 1 83 ? 29.377 -32.415 -36.409 0.50 16.71 282 VAL C C 1
ATOM 2188 C C B VAL C 1 83 ? 29.373 -32.414 -36.403 0.50 30.93 282 VAL C C 1
ATOM 2189 O O A VAL C 1 83 ? 28.782 -32.615 -35.349 0.50 15.57 282 VAL C O 1
ATOM 2190 O O B VAL C 1 83 ? 28.787 -32.592 -35.334 0.50 31.83 282 VAL C O 1
ATOM 2197 N N . VAL C 1 84 ? 29.004 -31.481 -37.276 1.00 16.87 283 VAL C N 1
ATOM 2198 C CA . VAL C 1 84 ? 27.865 -30.618 -36.998 1.00 16.95 283 VAL C CA 1
ATOM 2199 C C . VAL C 1 84 ? 27.177 -30.114 -38.259 1.00 14.54 283 VAL C C 1
ATOM 2200 O O . VAL C 1 84 ? 27.825 -29.778 -39.247 1.00 17.30 283 VAL C O 1
ATOM 2204 N N . VAL C 1 85 ? 25.849 -30.087 -38.219 1.00 19.76 284 VAL C N 1
ATOM 2205 C CA . VAL C 1 85 ? 25.059 -29.595 -39.340 1.00 15.47 284 VAL C CA 1
ATOM 2206 C C . VAL C 1 85 ? 23.862 -28.833 -38.787 1.00 12.22 284 VAL C C 1
ATOM 2207 O O . VAL C 1 85 ? 23.507 -28.969 -37.618 1.00 14.93 284 VAL C O 1
ATOM 2211 N N . ALA C 1 86 ? 23.260 -28.009 -39.634 1.00 13.01 285 ALA C N 1
ATOM 2212 C CA . ALA C 1 86 ? 22.085 -27.248 -39.244 1.00 15.27 285 ALA C CA 1
ATOM 2213 C C . ALA C 1 86 ? 21.041 -27.432 -40.333 1.00 12.28 285 ALA C C 1
ATOM 2214 O O . ALA C 1 86 ? 21.377 -27.483 -41.516 1.00 13.72 285 ALA C O 1
ATOM 2216 N N . VAL C 1 87 ? 19.783 -27.556 -39.918 1.00 11.42 286 VAL C N 1
ATOM 2217 C CA . VAL C 1 87 ? 18.654 -27.712 -40.833 1.00 14.70 286 VAL C CA 1
ATOM 2218 C C . VAL C 1 87 ? 17.932 -26.363 -40.828 1.00 13.11 286 VAL C C 1
ATOM 2219 O O . VAL C 1 87 ? 17.562 -25.850 -39.767 1.00 11.80 286 VAL C O 1
ATOM 2223 N N . THR C 1 88 ? 17.729 -25.796 -42.015 1.00 11.27 287 THR C N 1
ATOM 2224 C CA . THR C 1 88 ? 17.107 -24.481 -42.145 1.00 12.30 287 THR C CA 1
ATOM 2225 C C . THR C 1 88 ? 15.645 -24.493 -42.591 1.00 15.78 287 THR C C 1
ATOM 2226 O O . THR C 1 88 ? 15.096 -23.454 -42.966 1.00 22.56 287 THR C O 1
ATOM 2230 N N . ASP C 1 89 ? 15.023 -25.666 -42.546 1.00 15.26 288 ASP C N 1
ATOM 2231 C CA . ASP C 1 89 ? 13.627 -25.842 -42.945 1.00 18.36 288 ASP C CA 1
ATOM 2232 C C . ASP C 1 89 ? 12.825 -26.202 -41.694 1.00 15.41 288 ASP C C 1
ATOM 2233 O O . ASP C 1 89 ? 13.101 -27.211 -41.055 1.00 16.45 288 ASP C O 1
ATOM 2238 N N . GLN C 1 90 ? 11.830 -25.389 -41.349 1.00 14.79 289 GLN C N 1
ATOM 2239 C CA . GLN C 1 90 ? 11.029 -25.653 -40.158 1.00 14.54 289 GLN C CA 1
ATOM 2240 C C . GLN C 1 90 ? 10.353 -27.025 -40.198 1.00 17.04 289 GLN C C 1
ATOM 2241 O O . GLN C 1 90 ? 10.327 -27.745 -39.199 1.00 14.57 289 GLN C O 1
ATOM 2247 N N . GLY C 1 91 ? 9.810 -27.386 -41.358 1.00 15.25 290 GLY C N 1
ATOM 2248 C CA . GLY C 1 91 ? 9.141 -28.669 -41.498 1.00 15.57 290 GLY C CA 1
ATOM 2249 C C . GLY C 1 91 ? 10.061 -29.845 -41.236 1.00 12.98 290 GLY C C 1
ATOM 2250 O O . GLY C 1 91 ? 9.734 -30.741 -40.454 1.00 18.07 290 GLY C O 1
ATOM 2251 N N . PHE C 1 92 ? 11.214 -29.848 -41.897 1.00 15.62 291 PHE C N 1
ATOM 2252 C CA . PHE C 1 92 ? 12.188 -30.914 -41.716 1.00 13.11 291 PHE C CA 1
ATOM 2253 C C . PHE C 1 92 ? 12.679 -30.921 -40.273 1.00 14.42 291 PHE C C 1
ATOM 2254 O O . PHE C 1 92 ? 12.841 -31.980 -39.671 1.00 13.17 291 PHE C O 1
ATOM 2262 N N . ALA C 1 93 ? 12.911 -29.735 -39.724 1.00 13.10 292 ALA C N 1
ATOM 2263 C CA . ALA C 1 93 ? 13.387 -29.613 -38.352 1.00 10.89 292 ALA C CA 1
ATOM 2264 C C . ALA C 1 93 ? 12.410 -30.227 -37.356 1.00 15.86 292 ALA C C 1
ATOM 2265 O O . ALA C 1 93 ? 12.817 -30.995 -36.483 1.00 13.94 292 ALA C O 1
ATOM 2267 N N . ASN C 1 94 ? 11.127 -29.894 -37.488 1.00 15.14 293 ASN C N 1
ATOM 2268 C CA . ASN C 1 94 ? 10.115 -30.415 -36.576 1.00 15.37 293 ASN C CA 1
ATOM 2269 C C . ASN C 1 94 ? 10.026 -31.933 -36.630 1.00 14.07 293 ASN C C 1
ATOM 2270 O O . ASN C 1 94 ? 9.901 -32.591 -35.593 1.00 16.85 293 ASN C O 1
ATOM 2275 N N . LYS C 1 95 ? 10.083 -32.486 -37.837 1.00 13.15 294 LYS C N 1
ATOM 2276 C CA . LYS C 1 95 ? 10.020 -33.937 -38.004 1.00 10.93 294 LYS C CA 1
ATOM 2277 C C . LYS C 1 95 ? 11.250 -34.604 -37.398 1.00 15.42 294 LYS C C 1
ATOM 2278 O O . LYS C 1 95 ? 11.134 -35.593 -36.676 1.00 18.61 294 LYS C O 1
ATOM 2284 N N . LEU C 1 96 ? 12.427 -34.058 -37.689 1.00 16.10 295 LEU C N 1
ATOM 2285 C CA . LEU C 1 96 ? 13.668 -34.614 -37.158 1.00 17.98 295 LEU C CA 1
ATOM 2286 C C . LEU C 1 96 ? 13.684 -34.577 -35.640 1.00 20.24 295 LEU C C 1
ATOM 2287 O O . LEU C 1 96 ? 14.163 -35.507 -34.999 1.00 20.40 295 LEU C O 1
ATOM 2292 N N . ILE C 1 97 ? 13.160 -33.501 -35.062 1.00 16.96 296 ILE C N 1
ATOM 2293 C CA . ILE C 1 97 ? 13.121 -33.379 -33.612 1.00 15.65 296 ILE C CA 1
ATOM 2294 C C . ILE C 1 97 ? 12.279 -34.500 -33.003 1.00 21.70 296 ILE C C 1
ATOM 2295 O O . ILE C 1 97 ? 12.658 -35.088 -31.988 1.00 24.72 296 ILE C O 1
ATOM 2300 N N . SER C 1 98 ? 11.151 -34.807 -33.638 1.00 18.91 297 SER C N 1
ATOM 2301 C CA . SER C 1 98 ? 10.269 -35.861 -33.148 1.00 20.50 297 SER C CA 1
ATOM 2302 C C . SER C 1 98 ? 10.858 -37.256 -33.359 1.00 22.27 297 SER C C 1
ATOM 2303 O O . SER C 1 98 ? 10.473 -38.203 -32.676 1.00 22.72 297 SER C O 1
ATOM 2306 N N . LEU C 1 99 ? 11.789 -37.383 -34.300 1.00 17.49 298 LEU C N 1
ATOM 2307 C CA . LEU C 1 99 ? 12.412 -38.677 -34.582 1.00 18.54 298 LEU C CA 1
ATOM 2308 C C . LEU C 1 99 ? 13.659 -38.952 -33.748 1.00 24.25 298 LEU C C 1
ATOM 2309 O O . LEU C 1 99 ? 14.098 -40.098 -33.635 1.00 38.54 298 LEU C O 1
ATOM 2314 N N . LEU C 1 100 ? 14.229 -37.903 -33.167 1.00 20.29 299 LEU C N 1
ATOM 2315 C CA . LEU C 1 100 ? 15.428 -38.042 -32.349 1.00 21.01 299 LEU C CA 1
ATOM 2316 C C . LEU C 1 100 ? 15.105 -37.743 -30.889 1.00 25.67 299 LEU C C 1
ATOM 2317 O O . LEU C 1 100 ? 15.689 -36.788 -30.336 1.00 43.04 299 LEU C O 1
#

CATH classification: 3.30.1330.30

Organism: Bacillus subtilis (strain 168) (NCBI:txid224308)

Secondary structure (DSSP, 8-state):
--THHHHHHHHHHTT-EEESHHHHHHHHHTT--SEEEEETTS-HHHHHHHHHHHHHTT--EEEES-HHHHHHHTTSS--SEEEE--HHHHHHHHHH-/--THHHHHHHHHHTT-EEESHHHHHHHHHTT---EEEEETTS-HHHHHHHHHHHHHHT--EEEES-HHHHHHHTTSS--SEEEE--HHHHHHHHHT-/--THHHHHHHHHHTT-EEESHHHHHHHHHTT--SEEEEETTS-HHHHHHHHHHHHHTT--EEEES-HHHHHHHTTSS--SEEEE--HHHHHHHHHH-

Radius of gyration: 21.37 Å; Cα contacts (8 Å, |Δi|>4): 540; chains: 3; bounding box: 49×62×43 Å